Protein AF-A0A196SBS2-F1 (afdb_monomer_lite)

Organism: Blastocystis sp. subtype 1 (strain ATCC 50177 / NandII) (NCBI:txid478820)

Structure (mmCIF, N/CA/C/O backbone):
data_AF-A0A196SBS2-F1
#
_entry.id   AF-A0A196SBS2-F1
#
loop_
_atom_site.group_PDB
_atom_site.id
_atom_site.type_symbol
_atom_site.label_atom_id
_atom_site.label_alt_id
_atom_site.label_comp_id
_atom_site.label_asym_id
_atom_site.label_entity_id
_atom_site.label_seq_id
_atom_site.pdbx_PDB_ins_code
_atom_site.Cartn_x
_atom_site.Cartn_y
_atom_site.Cartn_z
_atom_site.occupancy
_atom_site.B_iso_or_equiv
_atom_site.auth_seq_id
_atom_site.auth_comp_id
_atom_site.auth_asym_id
_atom_site.auth_atom_id
_atom_site.pdbx_PDB_model_num
ATOM 1 N N . MET A 1 1 ? -55.447 52.098 91.461 1.00 55.94 1 MET A N 1
ATOM 2 C CA . MET A 1 1 ? -54.527 50.986 91.788 1.00 55.94 1 MET A CA 1
ATOM 3 C C . MET A 1 1 ? -54.895 49.661 91.102 1.00 55.94 1 MET A C 1
ATOM 5 O O . MET A 1 1 ? -53.971 48.941 90.779 1.00 55.94 1 MET A O 1
ATOM 9 N N . SER A 1 2 ? -56.168 49.361 90.779 1.00 59.00 2 SER A N 1
ATOM 10 C CA . SER A 1 2 ? -56.553 48.095 90.096 1.00 59.00 2 SER A CA 1
ATOM 11 C C . SER A 1 2 ? -56.086 47.968 88.631 1.00 59.00 2 SER A C 1
ATOM 13 O O . SER A 1 2 ? -55.587 46.928 88.237 1.00 59.00 2 SER A O 1
ATOM 15 N N . SER A 1 3 ? -56.181 49.041 87.834 1.00 66.88 3 SER A N 1
ATOM 16 C CA . SER A 1 3 ? -55.903 49.013 86.380 1.00 66.88 3 SER A CA 1
ATOM 17 C C . SER A 1 3 ? -54.426 48.772 86.010 1.00 66.88 3 SER A C 1
ATOM 19 O O . SER A 1 3 ? -54.135 48.184 84.974 1.00 66.88 3 SER A O 1
ATOM 21 N N . VAL A 1 4 ? -53.487 49.185 86.870 1.00 72.19 4 VAL A N 1
ATOM 22 C CA . VAL A 1 4 ? -52.042 48.996 86.631 1.00 72.19 4 VAL A CA 1
ATOM 23 C C . VAL A 1 4 ? -51.638 47.539 86.864 1.00 72.19 4 VAL A C 1
ATOM 25 O O . VAL A 1 4 ? -50.984 46.961 86.007 1.00 72.19 4 VAL A O 1
ATOM 28 N N . ALA A 1 5 ? -52.128 46.915 87.939 1.00 75.44 5 ALA A N 1
ATOM 29 C CA . ALA A 1 5 ? -51.881 45.500 88.222 1.00 75.44 5 ALA A CA 1
ATOM 30 C C . ALA A 1 5 ? -52.487 44.568 87.151 1.00 75.44 5 ALA A C 1
ATOM 32 O O . ALA A 1 5 ? -51.888 43.559 86.783 1.00 75.44 5 ALA A O 1
ATOM 33 N N . ASP A 1 6 ? -53.655 44.923 86.601 1.00 78.06 6 ASP A N 1
ATOM 34 C CA . ASP A 1 6 ? -54.271 44.179 85.495 1.00 78.06 6 ASP A CA 1
ATOM 35 C C . ASP A 1 6 ? -53.478 44.316 84.179 1.00 78.06 6 ASP A C 1
ATOM 37 O O . ASP A 1 6 ? -53.444 43.380 83.377 1.00 78.06 6 ASP A O 1
ATOM 41 N N . MET A 1 7 ? -52.827 45.463 83.945 1.00 77.62 7 MET A N 1
ATOM 42 C CA . MET A 1 7 ? -51.921 45.658 82.805 1.00 77.62 7 MET A CA 1
ATOM 43 C C . MET A 1 7 ? -50.600 44.909 82.982 1.00 77.62 7 MET A C 1
ATOM 45 O O . MET A 1 7 ? -50.162 44.268 82.034 1.00 77.62 7 MET A O 1
ATOM 49 N N . GLU A 1 8 ? -50.005 44.933 84.176 1.00 80.00 8 GLU A N 1
ATOM 50 C CA . GLU A 1 8 ? -48.787 44.175 84.498 1.00 80.00 8 GLU A CA 1
ATOM 51 C C . GLU A 1 8 ? -49.008 42.674 84.295 1.00 80.00 8 GLU A C 1
ATOM 53 O O . GLU A 1 8 ? -48.223 42.014 83.620 1.00 80.00 8 GLU A O 1
ATOM 58 N N . LYS A 1 9 ? -50.147 42.148 84.762 1.00 83.25 9 LYS A N 1
ATOM 59 C CA . LYS A 1 9 ? -50.511 40.742 84.561 1.00 83.25 9 LYS A CA 1
ATOM 60 C C . LYS A 1 9 ? -50.703 40.385 83.082 1.00 83.25 9 LYS A C 1
ATOM 62 O O . LYS A 1 9 ? -50.334 39.292 82.665 1.00 83.25 9 LYS A O 1
ATOM 67 N N . LYS A 1 10 ? -51.266 41.297 82.279 1.00 84.94 10 LYS A N 1
ATOM 68 C CA . LYS A 1 10 ? -51.394 41.118 80.822 1.00 84.94 10 LYS A CA 1
ATOM 69 C C . LYS A 1 10 ? -50.055 41.210 80.096 1.00 84.94 10 LYS A C 1
ATOM 71 O O . LYS A 1 10 ? -49.877 40.493 79.120 1.00 84.94 10 LYS A O 1
ATOM 76 N N . MET A 1 11 ? -49.141 42.073 80.542 1.00 81.75 11 MET A N 1
ATOM 77 C CA . MET A 1 11 ? -47.774 42.138 80.016 1.00 81.75 11 MET A CA 1
ATOM 78 C C . MET A 1 11 ? -47.027 40.839 80.302 1.00 81.75 11 MET A C 1
ATOM 80 O O . MET A 1 11 ? -46.484 40.258 79.375 1.00 81.75 11 MET A O 1
ATOM 84 N N . GLU A 1 12 ? -47.104 40.324 81.529 1.00 87.25 12 GLU A N 1
ATOM 85 C CA . GLU A 1 12 ? -46.481 39.047 81.889 1.00 87.25 12 GLU A CA 1
ATOM 86 C C . GLU A 1 12 ? -47.095 37.866 81.108 1.00 87.25 12 GLU A C 1
ATOM 88 O O . GLU A 1 12 ? -46.405 36.920 80.729 1.00 87.25 12 GLU A O 1
ATOM 93 N N . GLU A 1 13 ? -48.402 37.907 80.826 1.00 86.50 13 GLU A N 1
ATOM 94 C CA . GLU A 1 13 ? -49.062 36.908 79.977 1.00 86.50 13 GLU A CA 1
ATOM 95 C C . GLU A 1 13 ? -48.656 37.034 78.497 1.00 86.50 13 GLU A C 1
ATOM 97 O O . GLU A 1 13 ? -48.504 36.020 77.816 1.00 86.50 13 GLU A O 1
ATOM 102 N N . LEU A 1 14 ? -48.462 38.256 77.992 1.00 85.00 14 LEU A N 1
ATOM 103 C CA . LEU A 1 14 ? -47.982 38.509 76.631 1.00 85.00 14 LEU A CA 1
ATOM 104 C C . LEU A 1 14 ? -46.518 38.101 76.451 1.00 85.00 14 LEU A C 1
ATOM 106 O O . LEU A 1 14 ? -46.210 37.485 75.436 1.00 85.00 14 LEU A O 1
ATOM 110 N N . GLU A 1 15 ? -45.654 38.372 77.430 1.00 86.94 15 GLU A N 1
ATOM 111 C CA . GLU A 1 15 ? -44.257 37.917 77.439 1.00 86.94 15 GLU A CA 1
ATOM 112 C C . GLU A 1 15 ? -44.189 36.388 77.391 1.00 86.94 15 GLU A C 1
ATOM 114 O O . GLU A 1 15 ? -43.569 35.833 76.489 1.00 86.94 15 GLU A O 1
ATOM 119 N N . LYS A 1 16 ? -44.958 35.689 78.239 1.00 88.31 16 LYS A N 1
ATOM 120 C CA . LYS A 1 16 ? -45.038 34.216 78.195 1.00 88.31 16 LYS A CA 1
ATOM 121 C C . LYS A 1 16 ? -45.521 33.688 76.843 1.00 88.31 16 LYS A C 1
ATOM 123 O O . LYS A 1 16 ? -45.048 32.651 76.381 1.00 88.31 16 LYS A O 1
ATOM 128 N N . ARG A 1 17 ? -46.474 34.369 76.196 1.00 86.62 17 ARG A N 1
ATOM 129 C CA . ARG A 1 17 ? -46.943 33.990 74.851 1.00 86.62 17 ARG A CA 1
ATOM 130 C C . ARG A 1 17 ? -45.882 34.236 73.781 1.00 86.62 17 ARG A C 1
ATOM 132 O O . ARG A 1 17 ? -45.774 33.411 72.883 1.00 86.62 17 ARG A O 1
ATOM 139 N N . MET A 1 18 ? -45.122 35.325 73.875 1.00 81.50 18 MET A N 1
ATOM 140 C CA . MET A 1 18 ? -43.989 35.598 72.986 1.00 81.50 18 MET A CA 1
ATOM 141 C C . MET A 1 18 ? -42.915 34.519 73.110 1.00 81.50 18 MET A C 1
ATOM 143 O O . MET A 1 18 ? -42.542 33.946 72.092 1.00 81.50 18 MET A O 1
ATOM 147 N N . ASP A 1 19 ? -42.518 34.163 74.333 1.00 85.81 19 ASP A N 1
ATOM 148 C CA . ASP A 1 19 ? -41.535 33.098 74.577 1.00 85.81 19 ASP A CA 1
ATOM 149 C C . ASP A 1 19 ? -42.003 31.758 73.986 1.00 85.81 19 ASP A C 1
ATOM 151 O O . ASP A 1 19 ? -41.236 31.031 73.357 1.00 85.81 19 ASP A O 1
ATOM 155 N N . THR A 1 20 ? -43.300 31.454 74.124 1.00 80.38 20 THR A N 1
ATOM 156 C CA . THR A 1 20 ? -43.895 30.235 73.553 1.00 80.38 20 THR A CA 1
ATOM 157 C C . THR A 1 20 ? -43.860 30.254 72.020 1.00 80.38 20 THR A C 1
ATOM 159 O O . THR A 1 20 ? -43.592 29.228 71.399 1.00 80.38 20 THR A O 1
ATOM 162 N N . ILE A 1 21 ? -44.131 31.404 71.392 1.00 79.00 21 ILE A N 1
ATOM 163 C CA . ILE A 1 21 ? -44.083 31.557 69.929 1.00 79.00 21 ILE A CA 1
ATOM 164 C C . ILE A 1 21 ? -42.645 31.400 69.424 1.00 79.00 21 ILE A C 1
ATOM 166 O O . ILE A 1 21 ? -42.432 30.657 68.469 1.00 79.00 21 ILE A O 1
ATOM 170 N N . GLU A 1 22 ? -41.662 32.017 70.083 1.00 85.00 22 GLU A N 1
ATOM 171 C CA . GLU A 1 22 ? -40.248 31.867 69.718 1.00 85.00 22 GLU A CA 1
ATOM 172 C C . GLU A 1 22 ? -39.768 30.412 69.852 1.00 85.00 22 GLU A C 1
ATOM 174 O O . GLU A 1 22 ? -39.058 29.908 68.977 1.00 85.00 22 GLU A O 1
ATOM 179 N N . GLU A 1 23 ? -40.179 29.693 70.904 1.00 82.62 23 GLU A N 1
ATOM 180 C CA . GLU A 1 23 ? -39.882 28.261 71.044 1.00 82.62 23 GLU A CA 1
ATOM 181 C C . GLU A 1 23 ? -40.541 27.419 69.944 1.00 82.62 23 GLU A C 1
ATOM 183 O O . GLU A 1 23 ? -39.895 26.527 69.382 1.00 82.62 23 GLU A O 1
ATOM 188 N N . MET A 1 24 ? -41.801 27.710 69.603 1.00 80.31 24 MET A N 1
ATOM 189 C CA . MET A 1 24 ? -42.515 27.028 68.522 1.00 80.31 24 MET A CA 1
ATOM 190 C C . MET A 1 24 ? -41.849 27.267 67.158 1.00 80.31 24 MET A C 1
ATOM 192 O O . MET A 1 24 ? -41.611 26.302 66.432 1.00 80.31 24 MET A O 1
ATOM 196 N N . GLU A 1 25 ? -41.481 28.510 66.827 1.00 81.44 25 GLU A N 1
ATOM 197 C CA . GLU A 1 25 ? -40.778 28.858 65.581 1.00 81.44 25 GLU A CA 1
ATOM 198 C C . GLU A 1 25 ? -39.404 28.183 65.497 1.00 81.44 25 GLU A C 1
ATOM 200 O O . GLU A 1 25 ? -39.034 27.622 64.462 1.00 81.44 25 GLU A O 1
ATOM 205 N N . LYS A 1 26 ? -38.656 28.162 66.605 1.00 82.00 26 LYS A N 1
ATOM 206 C CA . LYS A 1 26 ? -37.345 27.509 66.679 1.00 82.00 26 LYS A CA 1
ATOM 207 C C . LYS A 1 26 ? -37.447 25.990 66.529 1.00 82.00 26 LYS A C 1
ATOM 209 O O . LYS A 1 26 ? -36.604 25.386 65.863 1.00 82.00 26 LYS A O 1
ATOM 214 N N . SER A 1 27 ? -38.473 25.371 67.113 1.00 79.44 27 SER A N 1
ATOM 215 C CA . SER A 1 27 ? -38.751 23.941 66.946 1.00 79.44 27 SER A CA 1
ATOM 216 C C . SER A 1 27 ? -39.152 23.604 65.509 1.00 79.44 27 SER A C 1
ATOM 218 O O . SER A 1 27 ? -38.702 22.588 64.981 1.00 79.44 27 SER A O 1
ATOM 220 N N . GLN A 1 28 ? -39.972 24.443 64.872 1.00 83.62 28 GLN A N 1
ATOM 221 C CA . GLN A 1 28 ? -40.418 24.240 63.494 1.00 83.62 28 GLN A CA 1
ATOM 222 C C . GLN A 1 28 ? -39.251 24.368 62.505 1.00 83.62 28 GLN A C 1
ATOM 224 O O . GLN A 1 28 ? -39.024 23.463 61.708 1.00 83.62 28 GLN A O 1
ATOM 229 N N . ALA A 1 29 ? -38.422 25.409 62.641 1.00 77.00 29 ALA A N 1
ATOM 230 C CA . ALA A 1 29 ? -37.222 25.587 61.822 1.00 77.00 29 ALA A CA 1
ATOM 231 C C . ALA A 1 29 ? -36.198 24.445 61.993 1.00 77.00 29 ALA A C 1
ATOM 233 O O . ALA A 1 29 ? -35.503 24.084 61.043 1.00 77.00 29 ALA A O 1
ATOM 234 N N . CYS A 1 30 ? -36.098 23.863 63.196 1.00 72.12 30 CYS A N 1
ATOM 235 C CA . CYS A 1 30 ? -35.257 22.690 63.445 1.00 72.12 30 CYS A CA 1
ATOM 236 C C . CYS A 1 30 ? -35.798 21.441 62.724 1.00 72.12 30 CYS A C 1
ATOM 238 O O . CYS A 1 30 ? -35.025 20.721 62.093 1.00 72.12 30 CYS A O 1
ATOM 240 N N . GLY A 1 31 ? -37.119 21.227 62.765 1.00 81.50 31 GLY A N 1
ATOM 241 C CA . GLY A 1 31 ? -37.792 20.133 62.059 1.00 81.50 31 GLY A CA 1
ATOM 242 C C . GLY A 1 31 ? -37.620 20.210 60.540 1.00 81.50 31 GLY A C 1
ATOM 243 O O . GLY A 1 31 ? -37.154 19.246 59.931 1.00 81.50 31 GLY A O 1
ATOM 244 N N . ASP A 1 32 ? -37.888 21.375 59.943 1.00 85.81 32 ASP A N 1
ATOM 245 C CA . ASP A 1 32 ? -37.759 21.598 58.495 1.00 85.81 32 ASP A CA 1
ATOM 246 C C . ASP A 1 32 ? -36.305 21.394 58.014 1.00 85.81 32 ASP A C 1
ATOM 248 O O . ASP A 1 32 ? -36.047 20.814 56.955 1.00 85.81 32 ASP A O 1
ATOM 252 N N . ALA A 1 33 ? -35.319 21.824 58.812 1.00 79.50 33 ALA A N 1
ATOM 253 C CA . ALA A 1 33 ? -33.902 21.636 58.504 1.00 79.50 33 ALA A CA 1
ATOM 254 C C . ALA A 1 33 ? -33.455 20.163 58.580 1.00 79.50 33 ALA A C 1
ATOM 256 O O . ALA A 1 33 ? -32.553 19.757 57.840 1.00 79.50 33 ALA A O 1
ATOM 257 N N . GLU A 1 34 ? -34.043 19.358 59.469 1.00 83.88 34 GLU A N 1
ATOM 258 C CA . GLU A 1 34 ? -33.788 17.915 59.532 1.00 83.88 34 GLU A CA 1
ATOM 259 C C . GLU A 1 34 ? -34.418 17.163 58.355 1.00 83.88 34 GLU A C 1
ATOM 261 O O . GLU A 1 34 ? -33.784 16.257 57.806 1.00 83.88 34 GLU A O 1
ATOM 266 N N . GLU A 1 35 ? -35.625 17.543 57.935 1.00 87.75 35 GLU A N 1
ATOM 267 C CA . GLU A 1 35 ? -36.308 16.937 56.788 1.00 87.75 35 GLU A CA 1
ATOM 268 C C . GLU A 1 35 ? -35.554 17.214 55.479 1.00 87.75 35 GLU A C 1
ATOM 270 O O . GLU A 1 35 ? -35.206 16.277 54.756 1.00 87.75 35 GLU A O 1
ATOM 275 N N . LEU A 1 36 ? -35.145 18.468 55.251 1.00 84.12 36 LEU A N 1
ATOM 276 C CA . LEU A 1 36 ? -34.312 18.854 54.106 1.00 84.12 36 LEU A CA 1
ATOM 277 C C . LEU A 1 36 ? -32.958 18.131 54.079 1.00 84.12 36 LEU A C 1
ATOM 279 O O . LEU A 1 36 ? -32.430 17.837 53.003 1.00 84.12 36 LEU A O 1
ATOM 283 N N . LYS A 1 37 ? -32.356 17.839 55.240 1.00 85.00 37 LYS A N 1
ATOM 284 C CA . LYS A 1 37 ? -31.112 17.052 55.305 1.00 85.00 37 LYS A CA 1
ATOM 285 C C . LYS A 1 37 ? -31.338 15.612 54.862 1.00 85.00 37 LYS A C 1
ATOM 287 O O . LYS A 1 37 ? -30.561 15.120 54.047 1.00 85.00 37 LYS A O 1
ATOM 292 N N . LYS A 1 38 ? -32.404 14.965 55.346 1.00 89.69 38 LYS A N 1
ATOM 293 C CA . LYS A 1 38 ? -32.761 13.594 54.945 1.00 89.69 38 LYS A CA 1
ATOM 294 C C . LYS A 1 38 ? -33.063 13.504 53.451 1.00 89.69 38 LYS A C 1
ATOM 296 O O . LYS A 1 38 ? -32.581 12.586 52.794 1.00 89.69 38 LYS A O 1
ATOM 301 N N . GLU A 1 39 ? -33.799 14.469 52.902 1.00 91.75 39 GLU A N 1
ATOM 302 C CA . GLU A 1 39 ? -34.097 14.524 51.467 1.00 91.75 39 GLU A CA 1
ATOM 303 C C . GLU A 1 39 ? -32.823 14.717 50.627 1.00 91.75 39 GLU A C 1
ATOM 305 O O . GLU A 1 39 ? -32.611 14.005 49.648 1.00 91.75 39 GLU A O 1
ATOM 310 N N . ASN A 1 40 ? -31.908 15.600 51.043 1.00 80.62 40 ASN A N 1
ATOM 311 C CA . ASN A 1 40 ? -30.620 15.776 50.361 1.00 80.62 40 ASN A CA 1
ATOM 312 C C . ASN A 1 40 ? -29.724 14.533 50.431 1.00 80.62 40 ASN A C 1
ATOM 314 O O . ASN A 1 40 ? -29.007 14.237 49.475 1.00 80.62 40 ASN A O 1
ATOM 318 N N . GLU A 1 41 ? -29.730 13.810 51.550 1.00 90.75 41 GLU A N 1
ATOM 319 C CA . GLU A 1 41 ? -29.017 12.536 51.672 1.00 90.75 41 GLU A CA 1
ATOM 320 C C . GLU A 1 41 ? -29.614 11.471 50.741 1.00 90.75 41 GLU A C 1
ATOM 322 O O . GLU A 1 41 ? -28.860 10.794 50.038 1.00 90.75 41 GLU A O 1
ATOM 327 N N . ALA A 1 42 ? -30.945 11.383 50.657 1.00 89.75 42 ALA A N 1
ATOM 328 C CA . ALA A 1 42 ? -31.638 10.485 49.735 1.00 89.75 42 ALA A CA 1
ATOM 329 C C . ALA A 1 42 ? -31.336 10.823 48.264 1.00 89.75 42 ALA A C 1
ATOM 331 O O . ALA A 1 42 ? -30.936 9.944 47.501 1.00 89.75 42 ALA A O 1
ATOM 332 N N . LEU A 1 43 ? -31.417 12.102 47.885 1.00 89.88 43 LEU A N 1
ATOM 333 C CA . LEU A 1 43 ? -31.077 12.575 46.540 1.00 89.88 43 LEU A CA 1
ATOM 334 C C . LEU A 1 43 ? -29.610 12.308 46.188 1.00 89.88 43 LEU A C 1
ATOM 336 O O . LEU A 1 43 ? -29.292 11.988 45.044 1.00 89.88 43 LEU A O 1
ATOM 340 N N . ARG A 1 44 ? -28.684 12.433 47.146 1.00 88.62 44 ARG A N 1
ATOM 341 C CA . ARG A 1 44 ? -27.271 12.087 46.921 1.00 88.62 44 ARG A CA 1
ATOM 342 C C . ARG A 1 44 ? -27.089 10.596 46.658 1.00 88.62 44 ARG A C 1
ATOM 344 O O . ARG A 1 44 ? -26.315 10.250 45.770 1.00 88.62 44 ARG A O 1
ATOM 351 N N . ALA A 1 45 ? -27.798 9.737 47.388 1.00 88.19 45 ALA A N 1
ATOM 352 C CA . ALA A 1 45 ? -27.752 8.294 47.174 1.00 88.19 45 ALA A CA 1
ATOM 353 C C . ALA A 1 45 ? -28.319 7.901 45.797 1.00 88.19 45 ALA A C 1
ATOM 355 O O . ALA A 1 45 ? -27.676 7.146 45.070 1.00 88.19 45 ALA A O 1
ATOM 356 N N . GLU A 1 46 ? -29.463 8.470 45.402 1.00 93.75 46 GLU A N 1
ATOM 357 C CA . GLU A 1 46 ? -30.065 8.237 44.081 1.00 93.75 46 GLU A CA 1
ATOM 358 C C . GLU A 1 46 ? -29.147 8.716 42.944 1.00 93.75 46 GLU A C 1
ATOM 360 O O . GLU A 1 46 ? -28.938 8.003 41.962 1.00 93.75 46 GLU A O 1
ATOM 365 N N . ASN A 1 47 ? -28.526 9.891 43.091 1.00 85.44 47 ASN A N 1
ATOM 366 C CA . ASN A 1 47 ? -27.566 10.403 42.109 1.00 85.44 47 ASN A CA 1
ATOM 367 C C . ASN A 1 47 ? -26.335 9.500 41.955 1.00 85.44 47 ASN A C 1
ATOM 369 O O . ASN A 1 47 ? -25.823 9.347 40.843 1.00 85.44 47 ASN A O 1
ATOM 373 N N . GLU A 1 48 ? -25.853 8.907 43.046 1.00 91.25 48 GLU A N 1
ATOM 374 C CA . GLU A 1 48 ? -24.729 7.971 42.999 1.00 91.25 48 GLU A CA 1
ATOM 375 C C . GLU A 1 48 ? -25.116 6.671 42.276 1.00 91.25 48 GLU A C 1
ATOM 377 O O . GLU A 1 48 ? -24.372 6.183 41.424 1.00 91.25 48 GLU A O 1
ATOM 382 N N . GLU A 1 49 ? -26.318 6.147 42.529 1.00 92.12 49 GLU A N 1
ATOM 383 C CA . GLU A 1 49 ? -26.834 4.969 41.826 1.00 92.12 49 GLU A CA 1
ATOM 384 C C . GLU A 1 49 ? -27.019 5.231 40.322 1.00 92.12 49 GLU A C 1
ATOM 386 O O . GLU A 1 49 ? -26.608 4.419 39.484 1.00 92.12 49 GLU A O 1
ATOM 391 N N . LEU A 1 50 ? -27.574 6.394 39.965 1.00 90.88 50 LEU A N 1
ATOM 392 C CA . LEU A 1 50 ? -27.726 6.821 38.574 1.00 90.88 50 LEU A CA 1
ATOM 393 C C . LEU A 1 50 ? -26.375 6.981 37.872 1.00 90.88 50 LEU A C 1
ATOM 395 O O . LEU A 1 50 ? -26.245 6.561 36.722 1.00 90.88 50 LEU A O 1
ATOM 399 N N . LYS A 1 51 ? -25.357 7.517 38.555 1.00 87.25 51 LYS A N 1
ATOM 400 C CA . LYS A 1 51 ? -23.985 7.590 38.029 1.00 87.25 51 LYS A CA 1
ATOM 401 C C . LYS A 1 51 ? -23.425 6.213 37.699 1.00 87.25 51 LYS A C 1
ATOM 403 O O . LYS A 1 51 ? -22.951 6.000 36.587 1.00 87.25 51 LYS A O 1
ATOM 408 N N . ILE A 1 52 ? -23.534 5.264 38.627 1.00 89.81 52 ILE A N 1
ATOM 409 C CA . ILE A 1 52 ? -23.058 3.890 38.418 1.00 89.81 52 ILE A CA 1
ATOM 410 C C . ILE A 1 52 ? -23.789 3.239 37.238 1.00 89.81 52 ILE A C 1
ATOM 412 O O . ILE A 1 52 ? -23.191 2.500 36.450 1.00 89.81 52 ILE A O 1
ATOM 416 N N . LYS A 1 53 ? -25.096 3.487 37.106 1.00 91.19 53 LYS A N 1
ATOM 417 C CA . LYS A 1 53 ? -25.889 2.982 35.982 1.00 91.19 53 LYS A CA 1
ATOM 418 C C . LYS A 1 53 ? -25.428 3.586 34.654 1.00 91.19 53 LYS A C 1
ATOM 420 O O . LYS A 1 53 ? -25.216 2.835 33.706 1.00 91.19 53 LYS A O 1
ATOM 425 N N . LEU A 1 54 ? -25.201 4.899 34.618 1.00 90.50 54 LEU A N 1
ATOM 426 C CA . LEU A 1 54 ? -24.694 5.606 33.445 1.00 90.50 54 LEU A CA 1
ATOM 427 C C . LEU A 1 54 ? -23.330 5.058 33.004 1.00 90.50 54 LEU A C 1
ATOM 429 O O . LEU A 1 54 ? -23.163 4.721 31.838 1.00 90.50 54 LEU A O 1
ATOM 433 N N . GLU A 1 55 ? -22.387 4.876 33.930 1.00 90.19 55 GLU A N 1
ATOM 434 C CA . GLU A 1 55 ? -21.065 4.309 33.623 1.00 90.19 55 GLU A CA 1
ATOM 435 C C . GLU A 1 55 ? -21.155 2.887 33.045 1.00 90.19 55 GLU A C 1
ATOM 437 O O . GLU A 1 55 ? -20.446 2.535 32.095 1.00 90.19 55 GLU A O 1
ATOM 442 N N . LYS A 1 56 ? -22.053 2.052 33.587 1.00 89.88 56 LYS A N 1
ATOM 443 C CA . LYS A 1 56 ? -22.304 0.704 33.057 1.00 89.88 56 LYS A CA 1
ATOM 444 C C . LYS A 1 56 ? -22.884 0.753 31.647 1.00 89.88 56 LYS A C 1
ATOM 446 O O . LYS A 1 56 ? -22.459 -0.032 30.797 1.00 89.88 56 LYS A O 1
ATOM 451 N N . ASP A 1 57 ? -23.832 1.646 31.391 1.00 91.06 57 ASP A N 1
ATOM 452 C CA . ASP A 1 57 ? -24.450 1.793 30.075 1.00 91.06 57 ASP A CA 1
ATOM 453 C C . ASP A 1 57 ? -23.448 2.342 29.048 1.00 91.06 57 ASP A C 1
ATOM 455 O O . ASP A 1 57 ? -23.347 1.797 27.948 1.00 91.06 57 ASP A O 1
ATOM 459 N N . GLU A 1 58 ? -22.609 3.313 29.419 1.00 91.81 58 GLU A N 1
ATOM 460 C CA . GLU A 1 58 ? -21.508 3.796 28.577 1.00 91.81 58 GLU A CA 1
ATOM 461 C C . GLU A 1 58 ? -20.535 2.675 28.194 1.00 91.81 58 GLU A C 1
ATOM 463 O O . GLU A 1 58 ? -20.119 2.569 27.036 1.00 91.81 58 GLU A O 1
ATOM 468 N N . TYR A 1 59 ? -20.178 1.807 29.146 1.00 92.12 59 TYR A N 1
ATOM 469 C CA . TYR A 1 59 ? -19.331 0.649 28.869 1.00 92.12 59 TYR A CA 1
ATOM 470 C C . TYR A 1 59 ? -19.997 -0.324 27.884 1.00 92.12 59 TYR A C 1
ATOM 472 O O . TYR A 1 59 ? -19.354 -0.790 26.939 1.00 92.12 59 TYR A O 1
ATOM 480 N N . ARG A 1 60 ? -21.294 -0.610 28.064 1.00 91.94 60 ARG A N 1
ATOM 481 C CA . ARG A 1 60 ? -22.061 -1.489 27.163 1.00 91.94 60 ARG A CA 1
ATOM 482 C C . ARG A 1 60 ? -22.147 -0.913 25.755 1.00 91.94 60 ARG A C 1
ATOM 484 O O . ARG A 1 60 ? -21.932 -1.654 24.800 1.00 91.94 60 ARG A O 1
ATOM 491 N N . ILE A 1 61 ? -22.399 0.389 25.630 1.00 93.25 61 ILE A N 1
ATOM 492 C CA . ILE A 1 61 ? -22.433 1.091 24.342 1.00 93.25 61 ILE A CA 1
ATOM 493 C C . ILE A 1 61 ? -21.072 0.991 23.651 1.00 93.25 61 ILE A C 1
ATOM 495 O O . ILE A 1 61 ? -21.014 0.566 22.501 1.00 93.25 61 ILE A O 1
ATOM 499 N N . LYS A 1 62 ? -19.966 1.282 24.352 1.00 91.88 62 LYS A N 1
ATOM 500 C CA . LYS A 1 62 ? -18.606 1.141 23.795 1.00 91.88 62 LYS A CA 1
ATOM 501 C C . LYS A 1 62 ? -18.324 -0.282 23.309 1.00 91.88 62 LYS A C 1
ATOM 503 O O . LYS A 1 62 ? -17.735 -0.466 22.247 1.00 91.88 62 LYS A O 1
ATOM 508 N N . HIS A 1 63 ? -18.747 -1.292 24.068 1.00 93.25 63 HIS A N 1
ATOM 509 C CA . HIS A 1 63 ? -18.566 -2.687 23.675 1.00 93.25 63 HIS A CA 1
ATOM 510 C C . HIS A 1 63 ? -19.393 -3.059 22.438 1.00 93.25 63 HIS A C 1
ATOM 512 O O . HIS A 1 63 ? -18.887 -3.753 21.558 1.00 93.25 63 HIS A O 1
ATOM 518 N N . LEU A 1 64 ? -20.639 -2.583 22.358 1.00 93.31 64 LEU A N 1
ATOM 519 C CA . LEU A 1 64 ? -21.517 -2.830 21.218 1.00 93.31 64 LEU A CA 1
ATOM 520 C C . LEU A 1 64 ? -21.000 -2.139 19.951 1.00 93.31 64 LEU A C 1
ATOM 522 O O . LEU A 1 64 ? -20.950 -2.780 18.909 1.00 93.31 64 LEU A O 1
ATOM 526 N N . ILE A 1 65 ? -20.542 -0.886 20.058 1.00 91.81 65 ILE A N 1
ATOM 527 C CA . ILE A 1 65 ? -19.895 -0.159 18.954 1.00 91.81 65 ILE A CA 1
ATOM 528 C C . ILE A 1 65 ? -18.719 -0.971 18.409 1.00 91.81 65 ILE A C 1
ATOM 530 O O . ILE A 1 65 ? -18.674 -1.245 17.217 1.00 91.81 65 ILE A O 1
ATOM 534 N N . ARG A 1 66 ? -17.820 -1.449 19.280 1.00 92.50 66 ARG A N 1
ATOM 535 C CA . ARG A 1 66 ? -16.686 -2.286 18.860 1.00 92.50 66 ARG A CA 1
ATOM 536 C C . ARG A 1 66 ? -17.135 -3.561 18.135 1.00 92.50 66 ARG A C 1
ATOM 538 O O . ARG A 1 66 ? -16.511 -3.953 17.157 1.00 92.50 66 ARG A O 1
ATOM 545 N N . SER A 1 67 ? -18.196 -4.214 18.613 1.00 89.62 67 SER A N 1
ATOM 546 C CA . SER A 1 67 ? -18.746 -5.412 17.963 1.00 89.62 67 SER A CA 1
ATOM 547 C C . SER A 1 67 ? -19.300 -5.101 16.571 1.00 89.62 67 SER A C 1
ATOM 549 O O . SER A 1 67 ? -19.069 -5.871 15.646 1.00 89.62 67 SER A O 1
ATOM 551 N N . LEU A 1 68 ? -19.998 -3.973 16.416 1.00 90.69 68 LEU A N 1
ATOM 552 C CA . LEU A 1 68 ? -20.531 -3.527 15.128 1.00 90.69 68 LEU A CA 1
ATOM 553 C C . LEU A 1 68 ? -19.407 -3.149 14.153 1.00 90.69 68 LEU A C 1
ATOM 555 O O . LEU A 1 68 ? -19.434 -3.582 13.009 1.00 90.69 68 LEU A O 1
ATOM 559 N N . GLU A 1 69 ? -18.373 -2.438 14.612 1.00 86.31 69 GLU A N 1
ATOM 560 C CA . GLU A 1 69 ? -17.177 -2.138 13.808 1.00 86.31 69 GLU A CA 1
ATOM 561 C C . GLU A 1 69 ? -16.445 -3.418 13.356 1.00 86.31 69 GLU A C 1
ATOM 563 O O . GLU A 1 69 ? -15.863 -3.472 12.272 1.00 86.31 69 GLU A O 1
ATOM 568 N N . GLU A 1 70 ? -16.426 -4.463 14.190 1.00 86.81 70 GLU A N 1
ATOM 569 C CA . GLU A 1 70 ? -15.863 -5.772 13.835 1.00 86.81 70 GLU A CA 1
ATOM 570 C C . GLU A 1 70 ? -16.716 -6.511 12.788 1.00 86.81 70 GLU A C 1
ATOM 572 O O . GLU A 1 70 ? -16.160 -7.244 11.968 1.00 86.81 70 GLU A O 1
ATOM 577 N N . GLU A 1 71 ? -18.039 -6.338 12.799 1.00 85.38 71 GLU A N 1
ATOM 578 C CA . GLU A 1 71 ? -18.947 -6.881 11.779 1.00 85.38 71 GLU A CA 1
ATOM 579 C C . GLU A 1 71 ? -18.842 -6.123 10.453 1.00 85.38 71 GLU A C 1
ATOM 581 O O . GLU A 1 71 ? -18.684 -6.758 9.412 1.00 85.38 71 GLU A O 1
ATOM 586 N N . GLU A 1 72 ? -18.821 -4.790 10.486 1.00 82.88 72 GLU A N 1
ATOM 587 C CA . GLU A 1 72 ? -18.641 -3.941 9.302 1.00 82.88 72 GLU A CA 1
ATOM 588 C C . GLU A 1 72 ? -17.338 -4.283 8.565 1.00 82.88 72 GLU A C 1
ATOM 590 O O . GLU A 1 72 ? -17.348 -4.542 7.362 1.00 82.88 72 GLU A O 1
ATOM 595 N N . LYS A 1 73 ? -16.226 -4.446 9.296 1.00 83.38 73 LYS A N 1
ATOM 596 C CA . LYS A 1 73 ? -14.946 -4.897 8.718 1.00 83.38 73 LYS A CA 1
ATOM 597 C C . LYS A 1 73 ? -15.037 -6.265 8.044 1.00 83.38 73 LYS A C 1
ATOM 599 O O . LYS A 1 73 ? -14.341 -6.504 7.059 1.00 83.38 73 LYS A O 1
ATOM 604 N N . LYS A 1 74 ? -15.835 -7.200 8.575 1.00 86.00 74 LYS A N 1
ATOM 605 C CA . LYS A 1 74 ? -16.024 -8.513 7.932 1.00 86.00 74 LYS A CA 1
ATOM 606 C C . LYS A 1 74 ? -16.783 -8.359 6.623 1.00 86.00 74 LYS A C 1
ATOM 608 O O . LYS A 1 74 ? -16.385 -8.982 5.642 1.00 86.00 74 LYS A O 1
ATOM 613 N N . GLU A 1 75 ? -17.818 -7.528 6.605 1.00 85.25 75 GLU A N 1
ATOM 614 C CA . GLU A 1 75 ? -18.614 -7.280 5.406 1.00 85.25 75 GLU A CA 1
ATOM 615 C C . GLU A 1 75 ? -17.777 -6.603 4.312 1.00 85.25 75 GLU A C 1
ATOM 617 O O . GLU A 1 75 ? -17.756 -7.080 3.180 1.00 85.25 75 GLU A O 1
ATOM 622 N N . GLU A 1 76 ? -16.970 -5.594 4.657 1.00 83.38 76 GLU A N 1
ATOM 623 C CA . GLU A 1 76 ? -16.019 -4.968 3.725 1.00 83.38 76 GLU A CA 1
ATOM 624 C C . GLU A 1 76 ? -15.025 -5.985 3.142 1.00 83.38 76 GLU A C 1
ATOM 626 O O . GLU A 1 76 ? -14.722 -5.986 1.943 1.00 83.38 76 GLU A O 1
ATOM 631 N N . VAL A 1 77 ? -14.508 -6.890 3.983 1.00 85.62 77 VAL A N 1
ATOM 632 C CA . VAL A 1 77 ? -13.605 -7.959 3.540 1.00 85.62 77 VAL A CA 1
ATOM 633 C C . VAL A 1 77 ? -14.319 -8.918 2.587 1.00 85.62 77 VAL A C 1
ATOM 635 O O . VAL A 1 77 ? -13.726 -9.295 1.573 1.00 85.62 77 VAL A O 1
ATOM 638 N N . ILE A 1 78 ? -15.566 -9.298 2.878 1.00 87.69 78 ILE A N 1
ATOM 639 C CA . ILE A 1 78 ? -16.390 -10.162 2.022 1.00 87.69 78 ILE A CA 1
ATOM 640 C C . ILE A 1 78 ? -16.664 -9.479 0.682 1.00 87.69 78 ILE A C 1
ATOM 642 O O . ILE A 1 78 ? -16.441 -10.091 -0.364 1.00 87.69 78 ILE A O 1
ATOM 646 N N . GLU A 1 79 ? -17.085 -8.214 0.685 1.00 87.75 79 GLU A N 1
ATOM 647 C CA . GLU A 1 79 ? -17.357 -7.455 -0.534 1.00 87.75 79 GLU A CA 1
ATOM 648 C C . GLU A 1 79 ? -16.104 -7.355 -1.409 1.00 87.75 79 GLU A C 1
ATOM 650 O O . GLU A 1 79 ? -16.151 -7.652 -2.608 1.00 87.75 79 GLU A O 1
ATOM 655 N N . ARG A 1 80 ? -14.958 -7.031 -0.804 1.00 86.50 80 ARG A N 1
ATOM 656 C CA . ARG A 1 80 ? -13.667 -6.988 -1.494 1.00 86.50 80 ARG A CA 1
ATOM 657 C C . ARG A 1 80 ? -13.285 -8.343 -2.090 1.00 86.50 80 ARG A C 1
ATOM 659 O O . ARG A 1 80 ? -12.824 -8.402 -3.234 1.00 86.50 80 ARG A O 1
ATOM 666 N N . LEU A 1 81 ? -13.429 -9.430 -1.331 1.00 88.12 81 LEU A N 1
ATOM 667 C CA . LEU A 1 81 ? -13.114 -10.775 -1.817 1.00 88.12 81 LEU A CA 1
ATOM 668 C C . LEU A 1 81 ? -14.042 -11.169 -2.967 1.00 88.12 81 LEU A C 1
ATOM 670 O O . LEU A 1 81 ? -13.560 -11.663 -3.983 1.00 88.12 81 LEU A O 1
ATOM 674 N N . ASN A 1 82 ? -15.337 -10.870 -2.864 1.00 90.81 82 ASN A N 1
ATOM 675 C CA . ASN A 1 82 ? -16.305 -11.098 -3.933 1.00 90.81 82 ASN A CA 1
ATOM 676 C C . ASN A 1 82 ? -15.940 -10.319 -5.205 1.00 90.81 82 ASN A C 1
ATOM 678 O O . ASN A 1 82 ? -15.954 -10.895 -6.297 1.00 90.81 82 ASN A O 1
ATOM 682 N N . TYR A 1 83 ? -15.536 -9.050 -5.084 1.00 90.00 83 TYR A N 1
ATOM 683 C CA . TYR A 1 83 ? -15.053 -8.256 -6.218 1.00 90.00 83 TYR A CA 1
ATOM 684 C C . TYR A 1 83 ? -13.822 -8.899 -6.873 1.00 90.00 83 TYR A C 1
ATOM 686 O O . TYR A 1 83 ? -13.731 -9.007 -8.103 1.00 90.00 83 TYR A O 1
ATOM 694 N N . ARG A 1 84 ? -12.876 -9.378 -6.054 1.00 86.62 84 ARG A N 1
ATOM 695 C CA . ARG A 1 84 ? -11.656 -10.040 -6.532 1.00 86.62 84 ARG A CA 1
ATOM 696 C C . ARG A 1 84 ? -11.970 -11.344 -7.259 1.00 86.62 84 ARG A C 1
ATOM 698 O O . ARG A 1 84 ? -11.501 -11.529 -8.377 1.00 86.62 84 ARG A O 1
ATOM 705 N N . ILE A 1 85 ? -12.794 -12.204 -6.660 1.00 90.06 85 ILE A N 1
ATOM 706 C CA . ILE A 1 85 ? -13.234 -13.479 -7.243 1.00 90.06 85 ILE A CA 1
ATOM 707 C C . ILE A 1 85 ? -13.886 -13.229 -8.603 1.0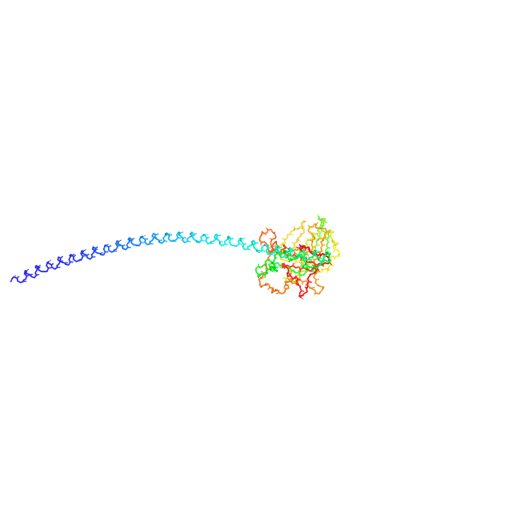0 90.06 85 ILE A C 1
ATOM 709 O O . ILE A 1 85 ? -13.529 -13.871 -9.585 1.00 90.06 85 ILE A O 1
ATOM 713 N N . ARG A 1 86 ? -14.781 -12.240 -8.699 1.00 90.94 86 ARG A N 1
ATOM 714 C CA . ARG A 1 86 ? -15.419 -11.860 -9.968 1.00 90.94 86 ARG A CA 1
ATOM 715 C C . ARG A 1 86 ? -14.424 -11.408 -11.024 1.00 90.94 86 ARG A C 1
ATOM 717 O O . ARG A 1 86 ? -14.583 -11.741 -12.193 1.00 90.94 86 ARG A O 1
ATOM 724 N N . THR A 1 87 ? -13.420 -10.632 -10.628 1.00 86.88 87 THR A N 1
ATOM 725 C CA . THR A 1 87 ? -12.388 -10.159 -11.556 1.00 86.88 87 THR A CA 1
ATOM 726 C C . THR A 1 87 ? -11.569 -11.334 -12.086 1.0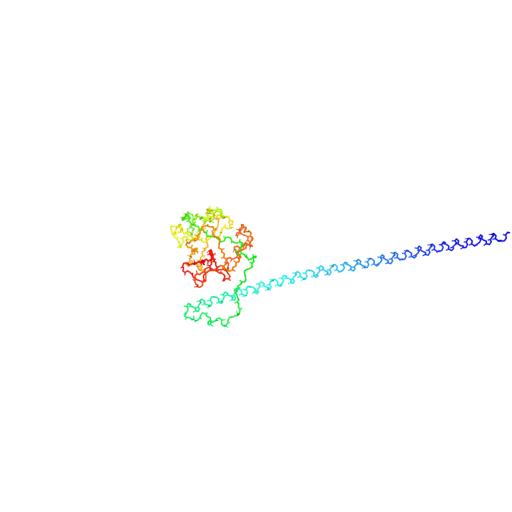0 86.88 87 THR A C 1
ATOM 728 O O . THR A 1 87 ? -11.438 -11.465 -13.295 1.00 86.88 87 THR A O 1
ATOM 731 N N . LEU A 1 88 ? -11.132 -12.243 -11.210 1.00 87.75 88 LEU A N 1
ATOM 732 C CA . LEU A 1 88 ? -10.386 -13.444 -11.600 1.00 87.75 88 LEU A CA 1
ATOM 733 C C . LEU A 1 88 ? -11.204 -14.377 -12.499 1.00 87.75 88 LEU A C 1
ATOM 735 O O . LEU A 1 88 ? -10.696 -14.857 -13.507 1.00 87.75 88 LEU A O 1
ATOM 739 N N . VAL A 1 89 ? -12.482 -14.602 -12.180 1.00 89.75 89 VAL A N 1
ATOM 740 C CA . VAL A 1 89 ? -13.376 -15.407 -13.027 1.00 89.75 89 VAL A CA 1
ATOM 741 C C . VAL A 1 89 ? -13.542 -14.775 -14.407 1.00 89.75 89 VAL A C 1
ATOM 743 O O . VAL A 1 89 ? -13.536 -15.485 -15.409 1.00 89.75 89 VAL A O 1
ATOM 746 N N . ARG A 1 90 ? -13.623 -13.441 -14.488 1.00 87.12 90 ARG A N 1
ATOM 747 C CA . ARG A 1 90 ? -13.640 -12.743 -15.776 1.00 87.12 90 ARG A CA 1
ATOM 748 C C . ARG A 1 90 ? -12.362 -13.013 -16.574 1.00 87.12 90 ARG A C 1
ATOM 750 O O . ARG A 1 90 ? -12.469 -13.356 -17.749 1.00 87.12 90 ARG A O 1
ATOM 757 N N . SER A 1 91 ? -11.190 -12.881 -15.949 1.00 84.81 91 SER A N 1
ATOM 758 C CA . SER A 1 91 ? -9.895 -13.141 -16.591 1.00 84.81 91 SER A CA 1
ATOM 759 C C . SER A 1 91 ? -9.791 -14.580 -17.104 1.00 84.81 91 SER A C 1
ATOM 761 O O . SER A 1 91 ? -9.417 -14.800 -18.254 1.00 84.81 91 SER A O 1
ATOM 763 N N . LEU A 1 92 ? -10.196 -15.559 -16.286 1.00 87.94 92 LEU A N 1
ATOM 764 C CA . LEU A 1 92 ? -10.187 -16.980 -16.649 1.00 87.94 92 LEU A CA 1
ATOM 765 C C . LEU A 1 92 ? -11.106 -17.280 -17.838 1.00 87.94 92 LEU A C 1
ATOM 767 O O . LEU A 1 92 ? -10.682 -17.948 -18.777 1.00 87.94 92 LEU A O 1
ATOM 771 N N . ASN A 1 93 ? -12.325 -16.730 -17.851 1.00 87.69 93 ASN A N 1
ATOM 772 C CA . ASN A 1 93 ? -13.243 -16.901 -18.980 1.00 87.69 93 ASN A CA 1
ATOM 773 C C . ASN A 1 93 ? -12.628 -16.382 -20.283 1.00 87.69 93 ASN A C 1
ATOM 775 O O . ASN A 1 93 ? -12.666 -17.072 -21.299 1.00 87.69 93 ASN A O 1
ATOM 779 N N . VAL A 1 94 ? -12.017 -15.193 -20.247 1.00 83.94 94 VAL A N 1
ATOM 780 C CA . VAL A 1 94 ? -11.355 -14.603 -21.419 1.00 83.94 94 VAL A CA 1
ATOM 781 C C . VAL A 1 94 ? -10.177 -15.464 -21.881 1.00 83.94 94 VAL A C 1
ATOM 783 O O . VAL A 1 94 ? -10.051 -15.716 -23.079 1.00 83.94 94 VAL A O 1
ATOM 786 N N . ALA A 1 95 ? -9.346 -15.953 -20.956 1.00 81.19 95 ALA A N 1
ATOM 787 C CA . ALA A 1 95 ? -8.207 -16.815 -21.273 1.00 81.19 95 ALA A CA 1
ATOM 788 C C . ALA A 1 95 ? -8.627 -18.138 -21.941 1.00 81.19 95 ALA A C 1
ATOM 790 O O . ALA A 1 95 ? -7.914 -18.656 -22.798 1.00 81.19 95 ALA A O 1
ATOM 791 N N . GLU A 1 96 ? -9.805 -18.657 -21.597 1.00 88.94 96 GLU A N 1
ATOM 792 C CA . GLU A 1 96 ? -10.386 -19.861 -22.197 1.00 88.94 96 GLU A CA 1
ATOM 793 C C . GLU A 1 96 ? -11.231 -19.581 -23.456 1.00 88.94 96 GLU A C 1
ATOM 795 O O . GLU A 1 96 ? -11.854 -20.492 -24.002 1.00 88.94 96 GLU A O 1
ATOM 800 N N . GLY A 1 97 ? -11.273 -18.333 -23.938 1.00 88.12 97 GLY A N 1
ATOM 801 C CA . GLY A 1 97 ? -12.057 -17.937 -25.114 1.00 88.12 97 GLY A CA 1
ATOM 802 C C . GLY A 1 97 ? -13.574 -17.933 -24.888 1.00 88.12 97 GLY A C 1
ATOM 803 O O . GLY A 1 97 ? -14.343 -17.896 -25.850 1.00 88.12 97 GLY A O 1
ATOM 804 N N . ARG A 1 98 ? -14.014 -17.973 -23.628 1.00 90.81 98 ARG A N 1
ATOM 805 C CA . ARG A 1 98 ? -15.421 -17.937 -23.219 1.00 90.81 98 ARG A CA 1
ATOM 806 C C . ARG A 1 98 ? -15.894 -16.490 -23.007 1.00 90.81 98 ARG A C 1
ATOM 808 O O . ARG A 1 98 ? -15.084 -15.593 -22.756 1.00 90.81 98 ARG A O 1
ATOM 815 N N . PRO A 1 99 ? -17.207 -16.207 -23.091 1.00 89.50 99 PRO A N 1
ATOM 816 C CA . PRO A 1 99 ? -17.743 -14.894 -22.752 1.00 89.50 99 PRO A CA 1
ATOM 817 C C . PRO A 1 99 ? -17.360 -14.472 -21.325 1.00 89.50 99 PRO A C 1
ATOM 819 O O . PRO A 1 99 ? -17.681 -15.146 -20.350 1.00 89.50 99 PRO A O 1
ATOM 822 N N . ALA A 1 100 ? -16.748 -13.293 -2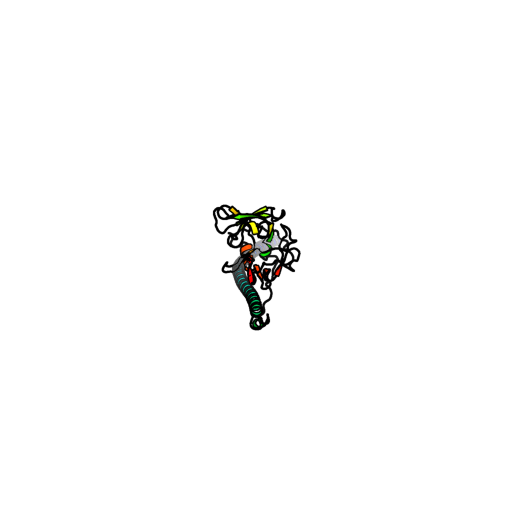1.193 1.00 84.62 100 ALA A N 1
ATOM 823 C CA . ALA A 1 100 ? -16.186 -12.770 -19.943 1.00 84.62 100 ALA A CA 1
ATOM 824 C C . ALA A 1 100 ? -17.140 -12.834 -18.722 1.00 84.62 100 ALA A C 1
ATOM 826 O O . ALA A 1 100 ? -16.700 -13.009 -17.588 1.00 84.62 100 ALA A O 1
ATOM 827 N N . ASN A 1 101 ? -18.455 -12.716 -18.947 1.00 87.44 101 ASN A N 1
ATOM 828 C CA . ASN A 1 101 ? -19.476 -12.657 -17.896 1.00 87.44 101 ASN A CA 1
ATOM 829 C C . ASN A 1 101 ? -20.300 -13.953 -17.727 1.00 87.44 101 ASN A C 1
ATOM 831 O O . ASN A 1 101 ? -21.317 -13.915 -17.035 1.00 87.44 101 ASN A O 1
ATOM 835 N N . GLU A 1 102 ? -19.922 -15.067 -18.360 1.00 86.56 102 GLU A N 1
ATOM 836 C CA . GLU A 1 102 ? -20.692 -16.323 -18.331 1.00 86.56 102 GLU A CA 1
ATOM 837 C C . GLU A 1 102 ? -20.859 -16.870 -16.902 1.00 86.56 102 GLU A C 1
ATOM 839 O O . GLU A 1 102 ? -21.979 -16.932 -16.388 1.00 86.56 102 GLU A O 1
ATOM 844 N N . ASP A 1 103 ? -19.741 -17.135 -16.221 1.00 87.50 103 ASP A N 1
ATOM 845 C CA . ASP A 1 103 ? -19.722 -17.741 -14.879 1.00 87.50 103 ASP A CA 1
ATOM 846 C C . ASP A 1 103 ? -20.002 -16.738 -13.739 1.00 87.50 103 ASP A C 1
ATOM 848 O O . ASP A 1 103 ? -20.211 -17.117 -12.586 1.00 87.50 103 ASP A O 1
ATOM 852 N N . LEU A 1 104 ? -20.081 -15.435 -14.041 1.00 87.69 104 LEU A N 1
ATOM 853 C CA . LEU A 1 104 ? -20.351 -14.402 -13.031 1.00 87.69 104 LEU A CA 1
ATOM 854 C C . LEU A 1 104 ? -21.783 -14.450 -12.484 1.00 87.69 104 LEU A C 1
ATOM 856 O O . LEU A 1 104 ? -22.027 -13.943 -11.391 1.00 87.69 104 LEU A O 1
ATOM 860 N N . LYS A 1 105 ? -22.729 -15.054 -13.217 1.00 83.31 105 LYS A N 1
ATOM 861 C CA . LYS A 1 105 ? -24.138 -15.165 -12.793 1.00 83.31 105 LYS A CA 1
ATOM 862 C C . LYS A 1 105 ? -24.315 -16.003 -11.524 1.00 83.31 105 LYS A C 1
ATOM 864 O O . LYS A 1 105 ? -25.290 -15.800 -10.809 1.00 83.31 105 LYS A O 1
ATOM 869 N N . ALA A 1 106 ? -23.384 -16.917 -11.250 1.00 84.75 106 ALA A N 1
ATOM 870 C CA . ALA A 1 106 ? -23.386 -17.751 -10.052 1.00 84.75 106 ALA A CA 1
ATOM 871 C C . ALA A 1 106 ? -22.742 -17.064 -8.829 1.00 84.75 106 ALA A C 1
ATOM 873 O O . ALA A 1 106 ? -22.806 -17.605 -7.727 1.00 84.75 106 ALA A O 1
ATOM 874 N N . LEU A 1 107 ? -22.123 -15.886 -9.002 1.00 86.06 107 LEU A N 1
ATOM 875 C CA . LEU A 1 107 ? -21.393 -15.169 -7.953 1.00 86.06 107 LEU A CA 1
ATOM 876 C C . LEU A 1 107 ? -22.179 -13.962 -7.411 1.00 86.06 107 LEU A C 1
ATOM 878 O O . LEU A 1 107 ? -22.773 -13.205 -8.190 1.00 86.06 107 LEU A O 1
ATOM 882 N N . PRO A 1 108 ? -22.118 -13.696 -6.094 1.00 85.00 108 PRO A N 1
ATOM 883 C CA . PRO A 1 108 ? -22.882 -12.624 -5.458 1.00 85.00 108 PRO A CA 1
ATOM 884 C C . PRO A 1 108 ? -22.504 -11.241 -5.992 1.00 85.00 108 PRO A C 1
ATOM 886 O O . PRO A 1 108 ? -21.319 -10.958 -6.126 1.00 85.00 108 PRO A O 1
ATOM 889 N N . ALA A 1 109 ? -23.518 -10.399 -6.250 1.00 83.19 109 ALA A N 1
ATOM 890 C CA . ALA A 1 109 ? -23.475 -8.926 -6.299 1.00 83.19 109 ALA A CA 1
ATOM 891 C C . ALA A 1 109 ? -22.256 -8.279 -5.600 1.00 83.19 109 ALA A C 1
ATOM 893 O O . ALA A 1 109 ? -22.095 -8.508 -4.414 1.00 83.19 109 ALA A O 1
ATOM 894 N N . SER A 1 110 ? -21.410 -7.492 -6.261 1.00 84.00 110 SER A N 1
ATOM 895 C CA . SER A 1 110 ? -20.274 -6.794 -5.642 1.00 84.00 110 SER A CA 1
ATOM 896 C C . SER A 1 110 ? -19.760 -5.691 -6.570 1.00 84.00 110 SER A C 1
ATOM 898 O O . SER A 1 110 ? -19.632 -5.916 -7.784 1.00 84.00 110 SER A O 1
ATOM 900 N N . ALA A 1 111 ? -19.517 -4.513 -5.991 1.00 85.00 111 ALA A N 1
ATOM 901 C CA . ALA A 1 111 ? -18.985 -3.325 -6.650 1.00 85.00 111 ALA A CA 1
ATOM 902 C C . ALA A 1 111 ? -17.475 -3.166 -6.390 1.00 85.00 111 ALA A C 1
ATOM 904 O O . ALA A 1 111 ? -16.883 -3.906 -5.605 1.00 85.00 111 ALA A O 1
ATOM 905 N N . LYS A 1 112 ? -16.836 -2.203 -7.073 1.00 85.44 112 LYS A N 1
ATOM 906 C CA . LYS A 1 112 ? -15.458 -1.805 -6.742 1.00 85.44 112 LYS A CA 1
ATOM 907 C C . LYS A 1 112 ? -15.431 -1.288 -5.294 1.00 85.44 112 LYS A C 1
ATOM 909 O O . LYS A 1 112 ? -16.264 -0.435 -4.983 1.00 85.44 112 LYS A O 1
ATOM 914 N N . PRO A 1 113 ? -14.502 -1.750 -4.434 1.00 89.25 113 PRO A N 1
ATOM 915 C CA . PRO A 1 113 ? -14.386 -1.237 -3.073 1.00 89.25 113 PRO A CA 1
ATOM 916 C C . PRO A 1 113 ? -14.155 0.273 -3.077 1.00 89.25 113 PRO A C 1
ATOM 918 O O . PRO A 1 113 ? -13.303 0.761 -3.818 1.00 89.25 113 PRO A O 1
ATOM 921 N N . LYS A 1 114 ? -14.887 1.011 -2.243 1.00 89.62 114 LYS A N 1
ATOM 922 C CA . LYS A 1 114 ? -14.762 2.467 -2.174 1.00 89.62 114 LYS A CA 1
ATOM 923 C C . LYS A 1 114 ? -13.378 2.873 -1.641 1.00 89.62 114 LYS A C 1
ATOM 925 O O . LYS A 1 114 ? -12.802 2.210 -0.774 1.00 89.62 114 LYS A O 1
ATOM 930 N N . VAL A 1 115 ? -12.841 3.962 -2.189 1.00 92.56 115 VAL A N 1
ATOM 931 C CA . VAL A 1 115 ? -11.589 4.595 -1.748 1.00 92.56 115 VAL A CA 1
ATOM 932 C C . VAL A 1 115 ? -11.954 5.930 -1.109 1.00 92.56 115 VAL A C 1
ATOM 934 O O . VAL A 1 115 ? -12.325 6.871 -1.807 1.00 92.56 115 VAL A O 1
ATOM 937 N N . GLU A 1 116 ? -11.894 5.991 0.217 1.00 90.81 116 GLU A N 1
ATOM 938 C CA . GLU A 1 116 ? -12.169 7.206 0.993 1.00 90.81 116 GLU A CA 1
ATOM 939 C C . GLU A 1 116 ? -10.917 8.092 1.105 1.00 90.81 116 GLU A C 1
ATOM 941 O O . GLU A 1 116 ? -9.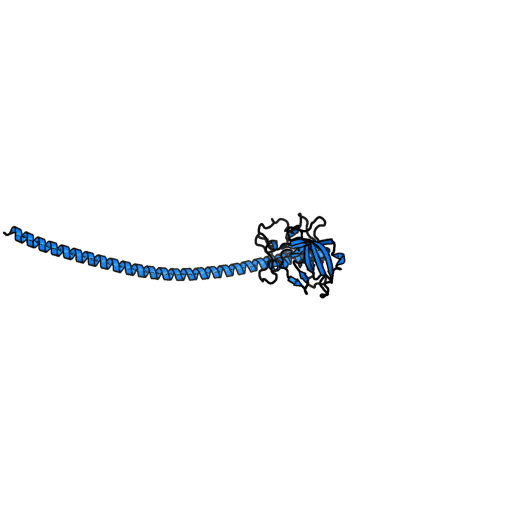808 7.669 0.781 1.00 90.81 116 GLU A O 1
ATOM 946 N N . GLU A 1 117 ? -11.061 9.315 1.617 1.00 89.06 117 GLU A N 1
ATOM 947 C CA . GLU A 1 117 ? -9.926 10.232 1.834 1.00 89.06 117 GLU A CA 1
ATOM 948 C C . GLU A 1 117 ? -8.891 9.681 2.835 1.00 89.06 117 GLU A C 1
ATOM 950 O O . GLU A 1 117 ? -7.694 9.919 2.690 1.00 89.06 117 GLU A O 1
ATOM 955 N N . SER A 1 118 ? -9.331 8.877 3.808 1.00 90.00 118 SER A N 1
ATOM 956 C CA . SER A 1 118 ? -8.478 8.248 4.828 1.00 90.00 118 SER A CA 1
ATOM 957 C C . SER A 1 118 ? -7.805 6.943 4.373 1.00 90.00 118 SER A C 1
ATOM 959 O O . SER A 1 118 ? -7.016 6.349 5.130 1.00 90.00 118 SER A O 1
ATOM 961 N N . ASP A 1 119 ? -8.111 6.488 3.153 1.00 94.31 119 ASP A N 1
ATOM 962 C CA . ASP A 1 119 ? -7.611 5.241 2.584 1.00 94.31 119 ASP A CA 1
ATOM 963 C C . ASP A 1 119 ? -6.070 5.202 2.594 1.00 94.31 119 ASP A C 1
ATOM 965 O O . ASP A 1 119 ? -5.410 6.216 2.336 1.00 94.31 119 ASP A O 1
ATOM 969 N N . PRO A 1 120 ? -5.449 4.053 2.927 1.00 95.19 120 PRO A N 1
ATOM 970 C CA . PRO A 1 120 ? -4.004 3.981 3.065 1.00 95.19 120 PRO A CA 1
ATOM 971 C C . PRO A 1 120 ? -3.222 4.328 1.798 1.00 95.19 120 PRO A C 1
ATOM 973 O O . PRO A 1 120 ? -2.090 4.791 1.941 1.00 95.19 120 PRO A O 1
ATOM 976 N N . PHE A 1 121 ? -3.811 4.187 0.604 1.00 96.69 121 PHE A N 1
ATOM 977 C CA . PHE A 1 121 ? -3.187 4.594 -0.657 1.00 96.69 121 PHE A CA 1
ATOM 978 C C . PHE A 1 121 ? -2.704 6.045 -0.621 1.00 96.69 121 PHE A C 1
ATOM 980 O O . PHE A 1 121 ? -1.577 6.335 -1.014 1.00 96.69 121 PHE A O 1
ATOM 987 N N . TRP A 1 122 ? -3.515 6.955 -0.075 1.00 95.75 122 TRP A N 1
ATOM 988 C CA . TRP A 1 122 ? -3.190 8.381 -0.031 1.00 95.75 122 TRP A CA 1
ATOM 989 C C . TRP A 1 122 ? -2.002 8.711 0.874 1.00 95.75 122 TRP A C 1
ATOM 991 O O . TRP A 1 122 ? -1.345 9.731 0.683 1.00 95.75 122 TRP A O 1
ATOM 1001 N N . GLY A 1 123 ? -1.690 7.827 1.826 1.00 95.88 123 GLY A N 1
ATOM 1002 C CA . GLY A 1 123 ? -0.525 7.941 2.699 1.00 95.88 123 GLY A CA 1
ATOM 1003 C C . GLY A 1 123 ? 0.783 7.441 2.078 1.00 95.88 123 GLY A C 1
ATOM 1004 O O . GLY A 1 123 ? 1.820 7.527 2.738 1.00 95.88 123 GLY A O 1
ATOM 1005 N N . VAL A 1 124 ? 0.752 6.897 0.858 1.00 97.50 124 VAL A N 1
ATOM 1006 C CA . VAL A 1 124 ? 1.910 6.341 0.149 1.00 97.50 124 VAL A CA 1
ATOM 1007 C C . VAL A 1 124 ? 2.294 7.264 -1.007 1.00 97.50 124 VAL A C 1
ATOM 1009 O O . VAL A 1 124 ? 1.488 7.545 -1.892 1.00 97.50 124 VAL A O 1
ATOM 1012 N N . ASP A 1 125 ? 3.547 7.717 -1.037 1.00 97.31 125 ASP A N 1
ATOM 1013 C CA . ASP A 1 125 ? 4.066 8.497 -2.162 1.00 97.31 125 ASP A CA 1
ATOM 1014 C C . ASP A 1 125 ? 4.561 7.567 -3.265 1.00 97.31 125 ASP A C 1
ATOM 1016 O O . ASP A 1 125 ? 5.746 7.247 -3.345 1.00 97.31 125 ASP A O 1
ATOM 1020 N N . LEU A 1 126 ? 3.630 7.131 -4.114 1.00 97.81 126 LEU A N 1
ATOM 1021 C CA . LEU A 1 126 ? 3.948 6.506 -5.394 1.00 97.81 126 LEU A CA 1
ATOM 1022 C C . LEU A 1 126 ? 4.313 7.597 -6.398 1.00 97.81 126 LEU A C 1
ATOM 1024 O O . LEU A 1 126 ? 3.473 8.427 -6.746 1.00 97.81 126 LEU A O 1
ATOM 1028 N N . VAL A 1 127 ? 5.558 7.601 -6.865 1.00 97.88 127 VAL A N 1
ATOM 1029 C CA . VAL A 1 127 ? 6.073 8.631 -7.776 1.00 97.88 127 VAL A CA 1
ATOM 1030 C C . VAL A 1 127 ? 6.835 8.016 -8.934 1.00 97.88 127 VAL A C 1
ATOM 1032 O O . VAL A 1 127 ? 7.389 6.925 -8.827 1.00 97.88 127 VAL A O 1
ATOM 1035 N N . VAL A 1 128 ? 6.887 8.734 -10.046 1.00 98.44 128 VAL A N 1
ATOM 1036 C CA . VAL A 1 128 ? 7.765 8.402 -11.164 1.00 98.44 128 VAL A CA 1
ATOM 1037 C C . VAL A 1 128 ? 9.208 8.696 -10.765 1.00 98.44 128 VAL A C 1
ATOM 1039 O O . VAL A 1 128 ? 9.519 9.799 -10.318 1.00 98.44 128 VAL A O 1
ATOM 1042 N N . GLY A 1 129 ? 10.088 7.718 -10.949 1.00 98.31 129 GLY A N 1
ATOM 1043 C CA . GLY A 1 129 ? 11.528 7.858 -10.782 1.00 98.31 129 GLY A CA 1
ATOM 1044 C C . GLY A 1 129 ? 12.281 7.494 -12.059 1.00 98.31 129 GLY A C 1
ATOM 1045 O O . GLY A 1 129 ? 11.817 6.664 -12.839 1.00 98.31 129 GLY A O 1
ATOM 1046 N N . ARG A 1 130 ? 13.452 8.096 -12.280 1.00 98.31 130 ARG A N 1
ATOM 1047 C CA . ARG A 1 130 ? 14.393 7.713 -13.342 1.00 98.31 130 ARG A CA 1
ATOM 1048 C C . ARG A 1 130 ? 15.622 7.076 -12.724 1.00 98.31 130 ARG A C 1
ATOM 1050 O O . ARG A 1 130 ? 16.300 7.708 -11.920 1.00 98.31 130 ARG A O 1
ATOM 1057 N N . ILE A 1 131 ? 15.944 5.856 -13.131 1.00 98.38 131 ILE A N 1
ATOM 1058 C CA . ILE A 1 131 ? 17.173 5.194 -12.690 1.00 98.38 131 ILE A CA 1
ATOM 1059 C C . ILE A 1 131 ? 18.352 5.888 -13.376 1.00 98.38 131 ILE A C 1
ATOM 1061 O O . ILE A 1 131 ? 18.515 5.804 -14.589 1.00 98.38 131 ILE A O 1
ATOM 1065 N N . VAL A 1 132 ? 19.159 6.608 -12.606 1.00 98.38 132 VAL A N 1
ATOM 1066 C CA . VAL A 1 132 ? 20.345 7.331 -13.089 1.00 98.38 132 VAL A CA 1
ATOM 1067 C C . VAL A 1 132 ? 21.536 6.384 -13.200 1.00 98.38 132 VAL A C 1
ATOM 1069 O O . VAL A 1 132 ? 22.351 6.515 -14.108 1.00 98.38 132 VAL A O 1
ATOM 1072 N N . LYS A 1 133 ? 21.633 5.426 -12.274 1.00 98.38 133 LYS A N 1
ATOM 1073 C CA . LYS A 1 133 ? 22.722 4.450 -12.216 1.00 98.38 133 LYS A CA 1
ATOM 1074 C C . LYS A 1 133 ? 22.249 3.150 -11.580 1.00 98.38 133 LYS A C 1
ATOM 1076 O O . LYS A 1 133 ? 21.517 3.211 -10.592 1.00 98.38 133 LYS A O 1
ATOM 1081 N N . ALA A 1 134 ? 22.718 2.008 -12.075 1.00 98.38 134 ALA A N 1
ATOM 1082 C CA . ALA A 1 134 ? 22.421 0.696 -11.505 1.00 98.38 134 ALA A CA 1
ATOM 1083 C C . ALA A 1 134 ? 23.652 -0.225 -11.534 1.00 98.38 134 ALA A C 1
ATOM 1085 O O . ALA A 1 134 ? 24.403 -0.260 -12.502 1.00 98.38 134 ALA A O 1
ATOM 1086 N N . TRP A 1 135 ? 23.884 -0.995 -10.468 1.00 98.25 135 TRP A N 1
ATOM 1087 C CA . TRP A 1 135 ? 24.980 -1.975 -10.417 1.00 98.25 135 TRP A CA 1
ATOM 1088 C C . TRP A 1 135 ? 24.658 -3.150 -9.491 1.00 98.25 135 TRP A C 1
ATOM 1090 O O . TRP A 1 135 ? 23.836 -3.034 -8.588 1.00 98.25 135 TRP A O 1
ATOM 1100 N N . LYS A 1 136 ? 25.318 -4.301 -9.683 1.00 98.00 136 LYS A N 1
ATOM 1101 C CA . LYS A 1 136 ? 25.171 -5.451 -8.773 1.00 98.00 136 LYS A CA 1
ATOM 1102 C C . LYS A 1 136 ? 25.687 -5.092 -7.374 1.00 98.00 136 LYS A C 1
ATOM 1104 O O . LYS A 1 136 ? 26.789 -4.563 -7.238 1.00 98.00 136 LYS A O 1
ATOM 1109 N N . HIS A 1 137 ? 24.943 -5.457 -6.334 1.00 97.50 137 HIS A N 1
ATOM 1110 C CA . HIS A 1 137 ? 25.412 -5.323 -4.958 1.00 97.50 137 HIS A CA 1
ATOM 1111 C C . HIS A 1 137 ? 26.612 -6.251 -4.679 1.00 97.50 137 HIS A C 1
ATOM 1113 O O . HIS A 1 137 ? 26.561 -7.453 -4.936 1.00 97.50 137 HIS A O 1
ATOM 1119 N N . GLU A 1 138 ? 27.675 -5.721 -4.069 1.00 95.31 138 GLU A N 1
ATOM 1120 C CA . GLU A 1 138 ? 28.950 -6.438 -3.870 1.00 95.31 138 GLU A CA 1
ATOM 1121 C C . GLU A 1 138 ? 28.818 -7.721 -3.034 1.00 95.31 138 GLU A C 1
ATOM 1123 O O . GLU A 1 138 ? 29.476 -8.721 -3.302 1.00 95.31 138 GLU A O 1
ATOM 1128 N N . LYS A 1 139 ? 27.969 -7.683 -2.001 1.00 95.19 139 LYS A N 1
ATOM 1129 C CA . LYS A 1 139 ? 27.803 -8.769 -1.015 1.00 95.19 139 LYS A CA 1
ATOM 1130 C C . LYS A 1 139 ? 26.487 -9.544 -1.125 1.00 95.19 139 LYS A C 1
ATOM 1132 O O . LYS A 1 139 ? 26.217 -10.380 -0.268 1.00 95.19 139 LYS A O 1
ATOM 1137 N N . ALA A 1 140 ? 25.630 -9.225 -2.096 1.00 94.50 140 ALA A N 1
ATOM 1138 C CA . ALA A 1 140 ? 24.285 -9.793 -2.173 1.00 94.50 140 ALA A CA 1
ATOM 1139 C C . ALA A 1 140 ? 23.951 -10.191 -3.609 1.00 94.50 140 ALA A C 1
ATOM 1141 O O . ALA A 1 140 ? 23.832 -9.345 -4.487 1.00 94.50 140 ALA A O 1
ATOM 1142 N N . ASP A 1 141 ? 23.743 -11.485 -3.834 1.00 92.88 141 ASP A N 1
ATOM 1143 C CA . ASP A 1 141 ? 23.587 -12.028 -5.187 1.00 92.88 141 ASP A CA 1
ATOM 1144 C C . ASP A 1 141 ? 22.254 -11.715 -5.855 1.00 92.88 141 ASP A C 1
ATOM 1146 O O . ASP A 1 141 ? 22.114 -11.933 -7.051 1.00 92.88 141 ASP A O 1
ATOM 1150 N N . LYS A 1 142 ? 21.273 -11.219 -5.100 1.00 93.62 142 LYS A N 1
ATOM 1151 C CA . LYS A 1 142 ? 19.934 -10.902 -5.614 1.00 93.62 142 LYS A CA 1
ATOM 1152 C C . LYS A 1 142 ? 19.675 -9.404 -5.749 1.00 93.62 142 LYS A C 1
ATOM 1154 O O . LYS A 1 142 ? 18.639 -9.033 -6.290 1.00 93.62 142 LYS A O 1
ATOM 1159 N N . LEU A 1 143 ? 20.571 -8.562 -5.231 1.00 96.38 143 LEU A N 1
ATOM 1160 C CA . LEU A 1 143 ? 20.336 -7.125 -5.150 1.00 96.38 143 LEU A CA 1
ATOM 1161 C C . LEU A 1 143 ? 21.039 -6.376 -6.280 1.00 96.38 143 LEU A C 1
ATOM 1163 O O . LEU A 1 143 ? 22.222 -6.595 -6.556 1.00 96.38 143 LEU A O 1
ATOM 1167 N N . ILE A 1 144 ? 20.303 -5.449 -6.875 1.00 98.00 144 ILE A N 1
ATOM 1168 C CA . ILE A 1 144 ? 20.836 -4.334 -7.647 1.00 98.00 144 ILE A CA 1
ATOM 1169 C C . ILE A 1 144 ? 20.799 -3.113 -6.726 1.00 98.00 144 ILE A C 1
ATOM 1171 O O . ILE A 1 144 ? 19.862 -2.945 -5.953 1.00 98.00 144 ILE A O 1
ATOM 1175 N N . CYS A 1 145 ? 21.859 -2.315 -6.747 1.00 98.50 145 CYS A N 1
ATOM 1176 C CA . CYS A 1 145 ? 21.899 -0.997 -6.133 1.00 98.50 145 CYS A CA 1
ATOM 1177 C C . CYS A 1 145 ? 21.591 0.039 -7.208 1.00 98.50 145 CYS A C 1
ATOM 1179 O O . CYS A 1 145 ? 22.242 0.043 -8.253 1.00 98.50 145 CYS A O 1
ATOM 1181 N N . GLU A 1 146 ? 20.654 0.933 -6.929 1.00 98.56 146 GLU A N 1
ATOM 1182 C CA . GLU A 1 146 ? 20.210 1.979 -7.835 1.00 98.56 146 GLU A CA 1
ATOM 1183 C C . GLU A 1 146 ? 20.377 3.376 -7.225 1.00 98.56 146 GLU A C 1
ATOM 1185 O O . GLU A 1 146 ? 20.160 3.597 -6.032 1.00 98.56 146 GLU A O 1
ATOM 1190 N N . VAL A 1 147 ? 20.713 4.346 -8.075 1.00 98.50 147 VAL A N 1
ATOM 1191 C CA . VAL A 1 147 ? 20.466 5.769 -7.816 1.00 98.50 147 VAL A CA 1
ATOM 1192 C C . VAL A 1 147 ? 19.292 6.178 -8.689 1.00 98.50 147 VAL A C 1
ATOM 1194 O O . VAL A 1 147 ? 19.376 6.062 -9.910 1.00 98.50 147 VAL A O 1
ATOM 1197 N N . ILE A 1 148 ? 18.198 6.616 -8.073 1.00 98.56 148 ILE A N 1
ATOM 1198 C CA . ILE A 1 148 ? 16.944 6.930 -8.760 1.00 98.56 148 ILE A CA 1
ATOM 1199 C C . ILE A 1 148 ? 16.561 8.380 -8.476 1.00 98.56 148 ILE A C 1
ATOM 1201 O O . ILE A 1 148 ? 16.290 8.735 -7.330 1.00 98.56 148 ILE A O 1
ATOM 1205 N N . ASP A 1 149 ? 16.517 9.211 -9.514 1.00 98.50 149 ASP A N 1
ATOM 1206 C CA . ASP A 1 149 ? 15.966 10.563 -9.439 1.00 98.50 149 ASP A CA 1
ATOM 1207 C C . ASP A 1 149 ? 14.446 10.472 -9.301 1.00 98.50 149 ASP A C 1
ATOM 1209 O O . ASP A 1 149 ? 13.767 9.998 -10.211 1.00 98.50 149 ASP A O 1
ATOM 1213 N N . CYS A 1 150 ? 13.921 10.895 -8.153 1.00 97.75 150 CYS A N 1
ATOM 1214 C CA . CYS A 1 150 ? 12.490 10.932 -7.857 1.00 97.75 150 CYS A CA 1
ATOM 1215 C C . CYS A 1 150 ? 11.926 12.362 -7.915 1.00 97.75 150 CYS A C 1
ATOM 1217 O O . CYS A 1 150 ? 10.822 12.598 -7.429 1.00 97.75 150 CYS A O 1
ATOM 1219 N N . GLY A 1 151 ? 12.670 13.315 -8.486 1.00 97.12 151 GLY A N 1
ATOM 1220 C CA . GLY A 1 151 ? 12.307 14.726 -8.576 1.00 97.12 151 GLY A CA 1
ATOM 1221 C C . GLY A 1 151 ? 12.535 15.510 -7.278 1.00 97.12 151 GLY A C 1
ATOM 1222 O O . GLY A 1 151 ? 12.486 14.976 -6.167 1.00 97.12 151 GLY A O 1
ATOM 1223 N N . GLU A 1 152 ? 12.764 16.819 -7.408 1.00 95.31 152 GLU A N 1
ATOM 1224 C CA . GLU A 1 152 ? 13.114 17.709 -6.286 1.00 95.31 152 GLU A CA 1
ATOM 1225 C C . GLU A 1 152 ? 12.057 17.723 -5.172 1.00 95.31 152 GLU A C 1
ATOM 1227 O O . GLU A 1 152 ? 12.404 17.720 -3.991 1.00 95.31 152 GLU A O 1
ATOM 1232 N N . ALA A 1 153 ? 10.772 17.645 -5.537 1.00 92.94 153 ALA A N 1
ATOM 1233 C CA . ALA A 1 153 ? 9.657 17.596 -4.589 1.00 92.94 153 ALA A CA 1
ATOM 1234 C C . ALA A 1 153 ? 9.729 16.397 -3.623 1.00 92.94 153 ALA A C 1
ATOM 1236 O O . ALA A 1 153 ? 9.181 16.462 -2.525 1.00 92.94 153 ALA A O 1
ATOM 1237 N N . PHE A 1 154 ? 10.439 15.329 -4.004 1.00 93.81 154 PHE A N 1
ATOM 1238 C CA . PHE A 1 154 ? 10.637 14.124 -3.198 1.00 93.81 154 PHE A CA 1
ATOM 1239 C C . PHE A 1 154 ? 12.098 13.937 -2.773 1.00 93.81 154 PHE A C 1
ATOM 1241 O O . PHE A 1 154 ? 12.498 12.827 -2.415 1.00 93.81 154 PHE A O 1
ATOM 1248 N N . GLY A 1 155 ? 12.895 15.010 -2.768 1.00 91.44 155 GLY A N 1
ATOM 1249 C CA . GLY A 1 155 ? 14.286 14.995 -2.310 1.00 91.44 155 GLY A CA 1
ATOM 1250 C C . GLY A 1 155 ? 15.320 14.637 -3.381 1.00 91.44 155 GLY A C 1
ATOM 1251 O O . GLY A 1 155 ? 16.469 14.385 -3.028 1.00 91.44 155 GLY A O 1
ATOM 1252 N N . GLY A 1 156 ? 14.940 14.628 -4.664 1.00 95.56 156 GLY A N 1
ATOM 1253 C CA . GLY A 1 156 ? 15.844 14.388 -5.791 1.00 95.56 156 GLY A CA 1
ATOM 1254 C C . GLY A 1 156 ? 16.298 12.931 -5.898 1.00 95.56 156 GLY A C 1
ATOM 1255 O O . GLY A 1 156 ? 15.478 12.009 -5.882 1.00 95.56 156 GLY A O 1
ATOM 1256 N N . GLU A 1 157 ? 17.609 12.723 -6.026 1.00 97.44 157 GLU A N 1
ATOM 1257 C CA . GLU A 1 157 ? 18.207 11.393 -6.153 1.00 97.44 157 GLU A CA 1
ATOM 1258 C C . GLU A 1 157 ? 18.166 10.596 -4.844 1.00 97.44 157 GLU A C 1
ATOM 1260 O O . GLU A 1 157 ? 18.618 11.038 -3.785 1.00 97.44 157 GLU A O 1
ATOM 1265 N N . ARG A 1 158 ? 17.683 9.357 -4.938 1.00 97.75 158 ARG A N 1
ATOM 1266 C CA . ARG A 1 158 ? 17.591 8.403 -3.832 1.00 97.75 158 ARG A CA 1
ATOM 1267 C C . ARG A 1 158 ? 18.428 7.170 -4.120 1.00 97.75 158 ARG A C 1
ATOM 1269 O O . ARG A 1 158 ? 18.468 6.683 -5.245 1.00 97.75 158 ARG A O 1
ATOM 1276 N N . LYS A 1 159 ? 19.064 6.639 -3.078 1.00 98.25 159 LYS A N 1
ATOM 1277 C CA . LYS A 1 159 ? 19.717 5.326 -3.117 1.00 98.25 159 LYS A CA 1
ATOM 1278 C C . LYS A 1 159 ? 18.692 4.266 -2.765 1.00 98.25 159 LYS A C 1
ATOM 1280 O O . LYS A 1 159 ? 18.069 4.359 -1.709 1.00 98.25 159 LYS A O 1
ATOM 1285 N N . ILE A 1 160 ? 18.493 3.297 -3.643 1.00 98.25 160 ILE A N 1
ATOM 1286 C CA . ILE A 1 160 ? 17.543 2.197 -3.467 1.00 98.25 160 ILE A CA 1
ATOM 1287 C C . ILE A 1 160 ? 18.289 0.897 -3.771 1.00 98.25 160 ILE A C 1
ATOM 1289 O O . ILE A 1 160 ? 19.243 0.899 -4.542 1.00 98.25 160 ILE A O 1
ATOM 1293 N N . ALA A 1 161 ? 17.943 -0.187 -3.082 1.00 97.75 161 ALA A N 1
ATOM 1294 C CA . ALA A 1 161 ? 18.412 -1.513 -3.457 1.00 97.75 161 ALA A CA 1
ATOM 1295 C C . ALA A 1 161 ? 17.222 -2.435 -3.703 1.00 97.75 161 ALA A C 1
ATOM 1297 O O . ALA A 1 161 ? 16.378 -2.624 -2.823 1.00 97.75 161 ALA A O 1
ATOM 1298 N N . SER A 1 162 ? 17.191 -3.041 -4.885 1.00 96.81 162 SER A N 1
ATOM 1299 C CA . SER A 1 162 ? 16.059 -3.824 -5.374 1.00 96.81 162 SER A CA 1
ATOM 1300 C C . SER A 1 162 ? 16.453 -5.280 -5.607 1.00 96.81 162 SER A C 1
ATOM 1302 O O . SER A 1 162 ? 17.548 -5.584 -6.077 1.00 96.81 162 SER A O 1
ATOM 1304 N N . GLY A 1 163 ? 15.544 -6.214 -5.318 1.00 95.12 163 GLY A N 1
ATOM 1305 C CA . GLY A 1 163 ? 15.729 -7.659 -5.525 1.00 95.12 163 GLY A CA 1
ATOM 1306 C C . GLY A 1 163 ? 15.672 -8.118 -6.988 1.00 95.12 163 GLY A C 1
ATOM 1307 O O . GLY A 1 163 ? 15.134 -9.186 -7.263 1.00 95.12 163 GLY A O 1
ATOM 1308 N N . LEU A 1 164 ? 16.159 -7.303 -7.926 1.00 95.12 164 LEU A N 1
ATOM 1309 C CA . LEU A 1 164 ? 15.914 -7.446 -9.364 1.00 95.12 164 LEU A CA 1
ATOM 1310 C C . LEU A 1 164 ? 17.032 -8.161 -10.132 1.00 95.12 164 LEU A C 1
ATOM 1312 O O . LEU A 1 164 ? 16.852 -8.448 -11.313 1.00 95.12 164 LEU A O 1
ATOM 1316 N N . PHE A 1 165 ? 18.153 -8.507 -9.489 1.00 95.44 165 PHE A N 1
ATOM 1317 C CA . PHE A 1 165 ? 19.338 -9.039 -10.187 1.00 95.44 165 PHE A CA 1
ATOM 1318 C C . PHE A 1 165 ? 19.086 -10.357 -10.937 1.00 95.44 165 PHE A C 1
ATOM 1320 O O . PHE A 1 165 ? 19.771 -10.661 -11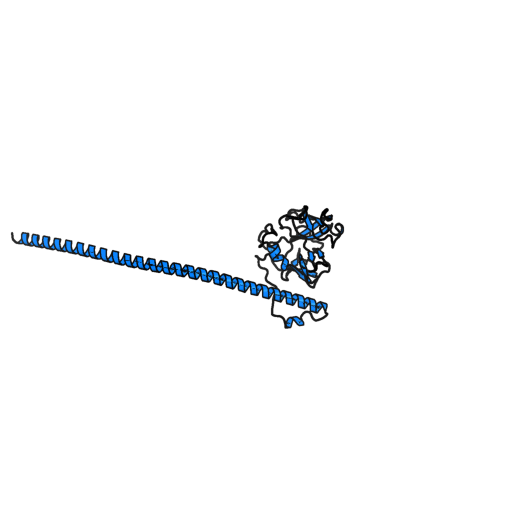.907 1.00 95.44 165 PHE A O 1
ATOM 1327 N N . LEU A 1 166 ? 18.100 -11.148 -10.504 1.00 92.88 166 LEU A N 1
ATOM 1328 C CA . LEU A 1 166 ? 17.729 -12.396 -11.179 1.00 92.88 166 LEU A CA 1
ATOM 1329 C C . LEU A 1 166 ? 16.882 -12.179 -12.445 1.00 92.88 166 LEU A C 1
ATOM 1331 O O . LEU A 1 166 ? 16.727 -13.114 -13.226 1.00 92.88 166 LEU A O 1
ATOM 1335 N N . PHE A 1 167 ? 16.332 -10.978 -12.639 1.00 93.81 167 PHE A N 1
ATOM 1336 C CA . PHE A 1 167 ? 15.362 -10.667 -13.696 1.00 93.81 167 PHE A CA 1
ATOM 1337 C C . PHE A 1 167 ? 15.869 -9.611 -14.677 1.00 93.81 167 PHE A C 1
ATOM 1339 O O . PHE A 1 167 ? 15.484 -9.621 -15.842 1.00 93.81 167 PHE A O 1
ATOM 1346 N N . TYR A 1 168 ? 16.742 -8.720 -14.212 1.00 95.69 168 TYR A N 1
ATOM 1347 C CA . TYR A 1 168 ? 17.281 -7.615 -14.988 1.00 95.69 168 TYR A CA 1
ATOM 1348 C C . TYR A 1 168 ? 18.794 -7.570 -14.870 1.00 95.69 168 TYR A C 1
ATOM 1350 O O . TYR A 1 168 ? 19.360 -7.789 -13.796 1.00 95.69 168 TYR A O 1
ATOM 1358 N N . ARG A 1 169 ? 19.452 -7.205 -15.970 1.00 96.62 169 ARG A N 1
ATOM 1359 C CA . ARG A 1 169 ? 20.824 -6.720 -15.886 1.00 96.62 169 ARG A CA 1
ATOM 1360 C C . ARG A 1 169 ? 20.794 -5.258 -15.439 1.00 96.62 169 ARG A C 1
ATOM 1362 O O . ARG A 1 169 ? 19.902 -4.529 -15.873 1.00 96.62 169 ARG A O 1
ATOM 1369 N N . PRO A 1 170 ? 21.756 -4.797 -14.623 1.00 96.25 170 PRO A N 1
ATOM 1370 C CA . PRO A 1 170 ? 21.800 -3.397 -14.207 1.00 96.25 170 PRO A CA 1
ATOM 1371 C C . PRO A 1 170 ? 21.797 -2.419 -15.391 1.00 96.25 170 PRO A C 1
ATOM 1373 O O . PRO A 1 170 ? 21.081 -1.425 -15.363 1.00 96.25 170 PRO A O 1
ATOM 1376 N N . GLU A 1 171 ? 22.510 -2.754 -16.469 1.00 96.75 171 GLU A N 1
ATOM 1377 C CA . GLU A 1 171 ? 22.582 -1.930 -17.685 1.00 96.75 171 GLU A CA 1
ATOM 1378 C C . GLU A 1 171 ? 21.222 -1.737 -18.379 1.00 96.75 171 GLU A C 1
ATOM 1380 O O . GLU A 1 171 ? 21.003 -0.711 -19.015 1.00 96.75 171 GLU A O 1
ATOM 1385 N N . ASP A 1 172 ? 20.298 -2.694 -18.240 1.00 95.75 172 ASP A N 1
ATOM 1386 C CA . ASP A 1 172 ? 18.959 -2.606 -18.835 1.00 95.75 172 ASP A CA 1
ATOM 1387 C C . ASP A 1 172 ? 18.035 -1.667 -18.039 1.00 95.75 172 ASP A C 1
ATOM 1389 O O . ASP A 1 172 ? 16.963 -1.293 -18.521 1.00 95.75 172 ASP A O 1
ATOM 1393 N N . LEU A 1 173 ? 18.421 -1.321 -16.806 1.00 96.62 173 LEU A N 1
ATOM 1394 C CA . LEU A 1 173 ? 17.657 -0.461 -15.906 1.00 96.62 173 LEU A CA 1
ATOM 1395 C C . LEU A 1 173 ? 18.080 1.006 -15.993 1.00 96.62 173 LEU A C 1
ATOM 1397 O O . LEU A 1 173 ? 17.252 1.879 -15.746 1.00 96.62 173 LEU A O 1
ATOM 1401 N N . GLU A 1 174 ? 19.329 1.301 -16.349 1.00 97.50 174 GLU A N 1
ATOM 1402 C CA . GLU A 1 174 ? 19.797 2.685 -16.454 1.00 97.50 174 GLU A CA 1
ATOM 1403 C C . GLU A 1 174 ? 18.987 3.481 -17.491 1.00 97.50 174 GLU A C 1
ATOM 1405 O O . GLU A 1 174 ? 18.706 3.037 -18.602 1.00 97.50 174 GLU A O 1
ATOM 1410 N N . GLY A 1 175 ? 18.559 4.680 -17.105 1.00 96.62 175 GLY A N 1
ATOM 1411 C CA . GLY A 1 175 ? 17.717 5.566 -17.902 1.00 96.62 175 GLY A CA 1
ATOM 1412 C C . GLY A 1 175 ? 16.223 5.226 -17.902 1.00 96.62 175 GLY A C 1
ATOM 1413 O O . GLY A 1 175 ? 15.430 6.104 -18.269 1.00 96.62 175 GLY A O 1
ATOM 1414 N N . LYS A 1 176 ? 15.814 4.022 -17.466 1.00 96.38 176 LYS A N 1
ATOM 1415 C CA . LYS A 1 176 ? 14.395 3.638 -17.402 1.00 96.38 176 LYS A CA 1
ATOM 1416 C C . LYS A 1 176 ? 13.625 4.495 -16.399 1.00 96.38 176 LYS A C 1
ATOM 1418 O O . LYS A 1 176 ? 14.133 4.872 -15.339 1.00 96.38 176 LYS A O 1
ATOM 1423 N N . LEU A 1 177 ? 12.369 4.764 -16.750 1.00 97.69 177 LEU A N 1
ATOM 1424 C CA . LEU A 1 177 ? 11.372 5.288 -15.826 1.00 97.69 177 LEU A CA 1
ATOM 1425 C C . LEU A 1 177 ? 10.717 4.125 -15.084 1.00 97.69 177 LEU A C 1
ATOM 1427 O O . LEU A 1 177 ? 10.341 3.127 -15.695 1.00 97.69 177 LEU A O 1
ATOM 1431 N N . VAL A 1 178 ? 10.569 4.279 -13.776 1.00 97.69 178 VAL A N 1
ATOM 1432 C CA . VAL A 1 178 ? 9.952 3.303 -12.876 1.00 97.69 178 VAL A CA 1
ATOM 1433 C C . VAL A 1 178 ? 9.010 4.010 -11.910 1.00 97.69 178 VAL A C 1
ATOM 1435 O O . VAL A 1 178 ? 9.055 5.232 -11.770 1.00 97.69 178 VAL A O 1
ATOM 1438 N N . VAL A 1 179 ? 8.166 3.251 -11.217 1.00 98.31 179 VAL A N 1
ATOM 1439 C CA . VAL A 1 179 ? 7.409 3.764 -10.068 1.00 98.31 179 VAL A CA 1
ATOM 1440 C C . VAL A 1 179 ? 8.146 3.441 -8.778 1.00 98.31 179 VAL A C 1
ATOM 1442 O O . VAL A 1 179 ? 8.600 2.316 -8.579 1.00 98.31 179 VAL A O 1
ATOM 1445 N N . VAL A 1 180 ? 8.248 4.426 -7.891 1.00 98.38 180 VAL A N 1
ATOM 1446 C CA . VAL A 1 180 ? 8.955 4.333 -6.615 1.00 98.38 180 VAL A 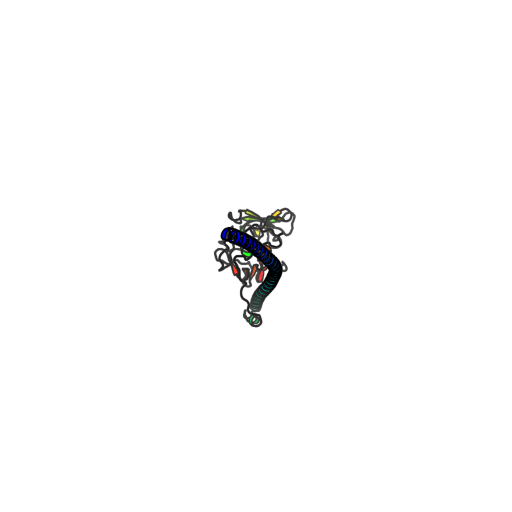CA 1
ATOM 1447 C C . VAL A 1 180 ? 8.008 4.661 -5.471 1.00 98.38 180 VAL A C 1
ATOM 1449 O O . VAL A 1 180 ? 7.265 5.637 -5.534 1.00 98.38 180 VAL A O 1
ATOM 1452 N N . VAL A 1 181 ? 8.085 3.882 -4.394 1.00 98.19 181 VAL A N 1
ATOM 1453 C CA . VAL A 1 181 ? 7.549 4.262 -3.084 1.00 98.19 181 VAL A CA 1
ATOM 1454 C C . VAL A 1 181 ? 8.563 5.184 -2.405 1.00 98.19 181 VAL A C 1
ATOM 1456 O O . VAL A 1 181 ? 9.580 4.723 -1.882 1.00 98.19 181 VAL A O 1
ATOM 1459 N N . ALA A 1 182 ? 8.330 6.495 -2.457 1.00 97.75 182 ALA A N 1
ATOM 1460 C CA . ALA A 1 182 ? 9.338 7.505 -2.126 1.00 97.75 182 ALA A CA 1
ATOM 1461 C C . ALA A 1 182 ? 9.320 7.988 -0.668 1.00 97.75 182 ALA A C 1
ATOM 1463 O O . ALA A 1 182 ? 10.278 8.614 -0.228 1.00 97.75 182 ALA A O 1
ATOM 1464 N N . ASN A 1 183 ? 8.283 7.699 0.118 1.00 97.12 183 ASN A N 1
ATOM 1465 C CA . ASN A 1 183 ? 8.202 8.125 1.521 1.00 97.12 183 ASN A CA 1
ATOM 1466 C C . ASN A 1 183 ? 8.526 7.014 2.528 1.00 97.12 183 ASN A C 1
ATOM 1468 O O . ASN A 1 183 ? 8.151 7.116 3.693 1.00 97.12 183 ASN A O 1
ATOM 1472 N N . LEU A 1 184 ? 9.216 5.950 2.115 1.00 97.56 184 LEU A N 1
ATOM 1473 C CA . LEU A 1 184 ? 9.701 4.934 3.050 1.00 97.56 184 LEU A CA 1
ATOM 1474 C C . LEU A 1 184 ? 10.859 5.479 3.882 1.00 97.56 184 LEU A C 1
ATOM 1476 O O . LEU A 1 184 ? 11.731 6.157 3.357 1.00 97.56 184 LEU A O 1
ATOM 1480 N N . LYS A 1 185 ? 10.918 5.112 5.159 1.00 96.94 185 LYS A N 1
ATOM 1481 C CA . LYS A 1 185 ? 12.082 5.362 6.006 1.00 96.94 185 LYS A CA 1
ATOM 1482 C C . LYS A 1 185 ? 13.301 4.617 5.466 1.00 96.94 185 LYS A C 1
ATOM 1484 O O . LYS A 1 185 ? 13.210 3.421 5.181 1.00 96.94 185 LYS A O 1
ATOM 1489 N N . GLU A 1 186 ? 14.450 5.291 5.412 1.00 97.06 186 GLU A N 1
ATOM 1490 C CA . GLU A 1 186 ? 15.705 4.661 4.998 1.00 97.06 186 GLU A CA 1
ATOM 1491 C C . GLU A 1 186 ? 16.037 3.435 5.863 1.00 97.06 186 GLU A C 1
ATOM 1493 O O . GLU A 1 186 ? 15.984 3.461 7.100 1.00 97.06 186 GLU A O 1
ATOM 1498 N N . LYS A 1 187 ? 16.411 2.343 5.196 1.00 95.88 187 LYS A N 1
ATOM 1499 C CA . LYS A 1 187 ? 16.884 1.121 5.838 1.00 95.88 187 LYS A CA 1
ATOM 1500 C C . LYS A 1 187 ? 18.047 0.529 5.041 1.00 95.88 187 LYS A C 1
ATOM 1502 O O . LYS A 1 187 ? 17.924 0.359 3.830 1.00 95.88 187 LYS A O 1
ATOM 1507 N N . PRO A 1 188 ? 19.148 0.133 5.699 1.00 95.44 188 PRO A N 1
ATOM 1508 C CA . PRO A 1 188 ? 20.224 -0.557 5.009 1.00 95.44 188 PRO A CA 1
ATOM 1509 C C . PRO A 1 188 ? 19.809 -1.984 4.620 1.00 95.44 188 PRO A C 1
ATOM 1511 O O . PRO A 1 188 ? 19.310 -2.749 5.454 1.00 95.44 188 PRO A O 1
ATOM 1514 N N . LEU A 1 189 ? 20.066 -2.358 3.368 1.00 95.00 189 LEU A N 1
ATOM 1515 C CA . LEU A 1 189 ? 19.938 -3.712 2.833 1.00 95.00 189 LEU A CA 1
ATOM 1516 C C . LEU A 1 189 ? 21.338 -4.260 2.559 1.00 95.00 189 LEU A C 1
ATOM 1518 O O . LEU A 1 189 ? 22.044 -3.778 1.684 1.00 95.00 189 LEU A O 1
ATOM 1522 N N . VAL A 1 190 ? 21.772 -5.229 3.372 1.00 95.50 190 VAL A N 1
ATOM 1523 C CA . VAL A 1 190 ? 23.129 -5.822 3.314 1.00 95.50 190 VAL A CA 1
ATOM 1524 C C . VAL A 1 190 ? 24.249 -4.755 3.337 1.00 95.50 190 VAL A C 1
ATOM 1526 O O . VAL A 1 190 ? 25.327 -4.923 2.775 1.00 95.50 190 VAL A O 1
ATOM 1529 N N . GLY A 1 191 ? 24.001 -3.649 4.048 1.00 95.06 191 GLY A N 1
ATOM 1530 C CA . GLY A 1 191 ? 24.939 -2.537 4.222 1.00 95.06 191 GLY A CA 1
ATOM 1531 C C . GLY A 1 191 ? 24.778 -1.383 3.228 1.00 95.06 191 GLY A C 1
ATOM 1532 O O . GLY A 1 191 ? 25.334 -0.319 3.481 1.00 95.06 191 GLY A O 1
ATOM 1533 N N . TYR A 1 192 ? 23.994 -1.540 2.156 1.00 96.75 192 TYR A N 1
ATOM 1534 C CA . TYR A 1 192 ? 23.676 -0.446 1.237 1.00 96.75 192 TYR A CA 1
ATOM 1535 C C . TYR A 1 192 ? 22.425 0.323 1.699 1.00 96.75 192 TYR A C 1
ATOM 1537 O O . TYR A 1 192 ? 21.417 -0.318 2.003 1.00 96.75 192 TYR A O 1
ATOM 1545 N N . PRO A 1 193 ? 22.447 1.667 1.780 1.00 96.69 193 PRO A N 1
ATOM 1546 C CA . PRO A 1 193 ? 21.280 2.452 2.184 1.00 96.69 193 PRO A CA 1
ATOM 1547 C C . PRO A 1 193 ? 20.168 2.364 1.132 1.00 96.69 193 PRO A C 1
ATOM 1549 O O . PRO A 1 193 ? 20.402 2.659 -0.036 1.00 96.69 193 PRO A O 1
ATOM 1552 N N . SER A 1 194 ? 18.959 1.979 1.547 1.00 97.38 194 SER A N 1
ATOM 1553 C CA . SER A 1 194 ? 17.776 1.955 0.683 1.00 97.38 194 SER A CA 1
ATOM 1554 C C . SER A 1 194 ? 16.712 2.897 1.235 1.00 97.38 194 SER A C 1
ATOM 1556 O O . SER A 1 194 ? 16.154 2.654 2.306 1.00 97.38 194 SER A O 1
ATOM 1558 N N . HIS A 1 195 ? 16.439 3.972 0.502 1.00 96.38 195 HIS A N 1
ATOM 1559 C CA . HIS A 1 195 ? 15.508 5.043 0.849 1.00 96.38 195 HIS A CA 1
ATOM 1560 C C . HIS A 1 195 ? 14.331 5.091 -0.138 1.00 96.38 195 HIS A C 1
ATOM 1562 O O . HIS A 1 195 ? 14.070 6.098 -0.801 1.00 96.38 195 HIS A O 1
ATOM 1568 N N . GLY A 1 196 ? 13.647 3.955 -0.251 1.00 96.75 196 GLY A N 1
ATOM 1569 C CA . GLY A 1 196 ? 12.529 3.739 -1.158 1.00 96.75 196 GLY A CA 1
ATOM 1570 C C . GLY A 1 196 ? 12.457 2.288 -1.624 1.00 96.75 196 GLY A C 1
ATOM 1571 O O . GLY A 1 196 ? 13.225 1.438 -1.161 1.00 96.75 196 GLY A O 1
ATOM 1572 N N . MET A 1 197 ? 11.515 2.021 -2.523 1.00 97.12 197 MET A N 1
ATOM 1573 C CA . MET A 1 197 ? 11.283 0.711 -3.133 1.00 97.12 197 MET A CA 1
ATOM 1574 C C . MET A 1 197 ? 10.773 0.894 -4.562 1.00 97.12 197 MET A C 1
ATOM 1576 O O . MET A 1 197 ? 9.902 1.734 -4.784 1.00 97.12 197 MET A O 1
ATOM 1580 N N . VAL A 1 198 ? 11.309 0.133 -5.518 1.00 97.94 198 VAL A N 1
ATOM 1581 C CA . VAL A 1 198 ? 10.812 0.101 -6.903 1.00 97.94 198 VAL A CA 1
ATOM 1582 C C . VAL A 1 198 ? 9.596 -0.819 -6.977 1.00 97.94 198 VAL A C 1
ATOM 1584 O O . VAL A 1 198 ? 9.693 -1.984 -6.600 1.00 97.94 198 VAL A O 1
ATOM 1587 N N . LEU A 1 199 ? 8.475 -0.306 -7.480 1.00 97.75 199 LEU A N 1
ATOM 1588 C CA . LEU A 1 199 ? 7.227 -1.053 -7.608 1.00 97.75 199 LEU A CA 1
ATOM 1589 C C . LEU A 1 199 ? 7.267 -1.976 -8.831 1.00 97.75 199 LEU A C 1
ATOM 1591 O O . LEU A 1 199 ? 7.467 -1.522 -9.963 1.00 97.75 199 LEU A O 1
ATOM 1595 N N . CYS A 1 200 ? 7.035 -3.266 -8.608 1.00 97.25 200 CYS A N 1
ATOM 1596 C CA . CYS A 1 200 ? 7.116 -4.291 -9.639 1.00 97.25 200 CYS A CA 1
ATOM 1597 C C . CYS A 1 200 ? 5.855 -5.158 -9.684 1.00 97.25 200 CYS A C 1
ATOM 1599 O O . CYS A 1 200 ? 5.294 -5.524 -8.658 1.00 97.25 200 CYS A O 1
ATOM 1601 N N . ALA A 1 201 ? 5.441 -5.557 -10.882 1.00 97.12 201 ALA A N 1
ATOM 1602 C CA . ALA A 1 201 ? 4.507 -6.652 -11.095 1.00 97.12 201 ALA A CA 1
ATOM 1603 C C . ALA A 1 201 ? 5.227 -7.981 -10.852 1.00 97.12 201 ALA A C 1
ATOM 1605 O O . ALA A 1 201 ? 6.280 -8.231 -11.439 1.00 97.12 201 ALA A O 1
ATOM 1606 N N . CYS A 1 202 ? 4.685 -8.834 -9.988 1.00 93.06 202 CYS A N 1
ATOM 1607 C CA . CYS A 1 202 ? 5.383 -10.026 -9.516 1.00 93.06 202 CYS A CA 1
ATOM 1608 C C . CYS A 1 202 ? 4.438 -11.225 -9.468 1.00 93.06 202 CYS A C 1
ATOM 1610 O O . CYS A 1 202 ? 3.377 -11.151 -8.855 1.00 93.06 202 CYS A O 1
ATOM 1612 N N . LYS A 1 203 ? 4.813 -12.352 -10.082 1.00 89.12 203 LYS A N 1
ATOM 1613 C CA . LYS A 1 203 ? 4.070 -13.605 -9.879 1.00 89.12 203 LYS A CA 1
ATOM 1614 C C . LYS A 1 203 ? 4.223 -14.087 -8.436 1.00 89.12 203 LYS A C 1
ATOM 1616 O O . LYS A 1 203 ? 5.289 -13.945 -7.848 1.00 89.12 203 LYS A O 1
ATOM 1621 N N . GLU A 1 204 ? 3.183 -14.714 -7.887 1.00 84.94 204 GLU A N 1
ATOM 1622 C CA . GLU A 1 204 ? 3.186 -15.205 -6.496 1.00 84.94 204 GLU A CA 1
ATOM 1623 C C . GLU A 1 204 ? 4.290 -16.243 -6.220 1.00 84.94 204 GLU A C 1
ATOM 1625 O O . GLU A 1 204 ? 4.813 -16.314 -5.112 1.00 84.94 204 GLU A O 1
ATOM 1630 N N . ASP A 1 205 ? 4.694 -17.013 -7.233 1.00 86.25 205 ASP A N 1
ATOM 1631 C CA . ASP A 1 205 ? 5.805 -17.971 -7.160 1.00 86.25 205 ASP A CA 1
ATOM 1632 C C . ASP A 1 205 ? 7.188 -17.340 -7.421 1.00 86.25 205 ASP A C 1
ATOM 1634 O O . ASP A 1 205 ? 8.196 -18.047 -7.457 1.00 86.25 205 ASP A O 1
ATOM 1638 N N . HIS A 1 206 ? 7.247 -16.019 -7.625 1.00 84.56 206 HIS A N 1
ATOM 1639 C CA . HIS A 1 206 ? 8.432 -15.256 -8.018 1.00 84.56 206 HIS A CA 1
ATOM 1640 C C . HIS A 1 206 ? 9.126 -15.759 -9.299 1.00 84.56 206 HIS A C 1
ATOM 1642 O O . HIS A 1 206 ? 10.297 -15.453 -9.529 1.00 84.56 206 HIS A O 1
ATOM 1648 N N . SER A 1 207 ? 8.423 -16.498 -10.166 1.00 88.50 207 SER A N 1
ATOM 1649 C CA . SER A 1 207 ? 8.980 -16.978 -11.441 1.00 88.50 207 SER A CA 1
ATOM 1650 C C . SER A 1 207 ? 9.193 -15.859 -12.465 1.00 88.50 207 SER A C 1
ATOM 1652 O O . SER A 1 207 ? 10.010 -16.001 -13.373 1.00 88.50 207 SER A O 1
ATOM 1654 N N . ALA A 1 208 ? 8.477 -14.740 -12.323 1.00 91.69 208 ALA A N 1
ATOM 1655 C CA . ALA A 1 208 ? 8.631 -13.555 -13.156 1.00 91.69 208 ALA A CA 1
ATOM 1656 C C . ALA A 1 208 ? 8.364 -12.279 -12.351 1.00 91.69 208 ALA A C 1
ATOM 1658 O O . ALA A 1 208 ? 7.386 -12.202 -11.601 1.00 91.69 208 ALA A O 1
ATOM 1659 N N . VAL A 1 209 ? 9.216 -11.276 -12.562 1.00 94.38 209 VAL A N 1
ATOM 1660 C CA . VAL A 1 209 ? 9.102 -9.930 -11.991 1.00 94.38 209 VAL A CA 1
ATOM 1661 C C . VAL A 1 209 ? 9.323 -8.916 -13.105 1.00 94.38 209 VAL A C 1
ATOM 1663 O O . VAL A 1 209 ? 10.257 -9.062 -13.892 1.00 94.38 209 VAL A O 1
ATOM 1666 N N . GLN A 1 210 ? 8.467 -7.901 -13.174 1.00 95.81 210 GLN A N 1
ATOM 1667 C CA . GLN A 1 210 ? 8.575 -6.802 -14.125 1.00 95.81 210 GLN A CA 1
ATOM 1668 C C . GLN A 1 210 ? 8.448 -5.465 -13.414 1.00 95.81 210 GLN A C 1
ATOM 1670 O O . GLN A 1 210 ? 7.508 -5.265 -12.652 1.00 95.81 210 GLN A O 1
ATOM 1675 N N . VAL A 1 211 ? 9.356 -4.532 -13.690 1.00 95.19 211 VAL A N 1
ATOM 1676 C CA . VAL A 1 211 ? 9.191 -3.150 -13.223 1.00 95.19 211 VAL A CA 1
ATOM 1677 C C . VAL A 1 211 ? 7.931 -2.542 -13.839 1.00 95.19 211 VAL A C 1
ATOM 1679 O O . VAL A 1 211 ? 7.613 -2.804 -15.001 1.00 95.19 211 VAL A O 1
ATOM 1682 N N . LEU A 1 212 ? 7.195 -1.749 -13.060 1.00 95.31 212 LEU A N 1
ATOM 1683 C CA . LEU A 1 212 ? 6.055 -1.011 -13.591 1.00 95.31 212 LEU A CA 1
ATOM 1684 C C . LEU A 1 212 ? 6.566 0.217 -14.348 1.00 95.31 212 LEU A C 1
ATOM 1686 O O . LEU A 1 212 ? 7.216 1.079 -13.752 1.00 95.31 212 LEU A O 1
ATOM 1690 N N . GLU A 1 213 ? 6.279 0.291 -15.648 1.00 90.44 213 GLU A N 1
ATOM 1691 C CA . GLU A 1 213 ? 6.775 1.358 -16.518 1.00 90.44 213 GLU A CA 1
ATOM 1692 C C . GLU A 1 213 ? 5.718 2.471 -16.643 1.00 90.44 213 GLU A C 1
ATOM 1694 O O . GLU A 1 213 ? 4.601 2.230 -17.119 1.00 90.44 213 GLU A O 1
ATOM 1699 N N . PRO A 1 214 ? 6.028 3.706 -16.207 1.00 94.44 214 PRO A N 1
ATOM 1700 C CA . PRO A 1 214 ? 5.188 4.862 -16.483 1.00 94.44 214 PRO A CA 1
ATOM 1701 C C . PRO A 1 214 ? 5.137 5.179 -17.991 1.00 94.44 214 PRO A C 1
ATOM 1703 O O . PRO A 1 214 ? 6.029 4.782 -18.744 1.00 94.44 214 PRO A O 1
ATOM 1706 N N . PRO A 1 215 ? 4.140 5.958 -18.448 1.00 93.06 215 PRO A N 1
ATOM 1707 C CA . PRO A 1 215 ? 4.119 6.536 -19.789 1.00 93.06 215 PRO A CA 1
ATOM 1708 C C . PRO A 1 215 ? 5.431 7.255 -20.136 1.00 93.06 215 PRO A C 1
ATOM 1710 O O . PRO A 1 215 ? 6.025 7.923 -19.293 1.00 93.06 215 PRO A O 1
ATOM 1713 N N . ALA A 1 216 ? 5.859 7.166 -21.398 1.00 90.19 216 ALA A N 1
ATOM 1714 C CA . ALA A 1 216 ? 7.161 7.672 -21.846 1.00 90.19 216 ALA A CA 1
ATOM 1715 C C . ALA A 1 216 ? 7.359 9.193 -21.675 1.00 90.19 216 ALA A C 1
ATOM 1717 O O . ALA A 1 216 ? 8.494 9.661 -21.627 1.00 90.19 216 ALA A O 1
ATOM 1718 N N . ASP A 1 217 ? 6.273 9.964 -21.601 1.00 92.38 217 ASP A N 1
ATOM 1719 C CA . ASP A 1 217 ? 6.287 11.410 -21.368 1.00 92.38 217 ASP A CA 1
ATOM 1720 C C . ASP A 1 217 ? 6.206 11.798 -19.884 1.00 92.38 217 ASP A C 1
ATOM 1722 O O . ASP A 1 217 ? 6.188 12.985 -19.559 1.00 92.38 217 ASP A O 1
ATOM 1726 N N . ALA A 1 218 ? 6.165 10.820 -18.975 1.00 96.31 218 ALA A N 1
ATOM 1727 C CA . ALA A 1 218 ? 6.258 11.084 -17.550 1.00 96.31 218 ALA A CA 1
ATOM 1728 C C . ALA A 1 218 ? 7.666 11.567 -17.173 1.00 96.31 218 ALA A C 1
ATOM 1730 O O . ALA A 1 218 ? 8.676 11.144 -17.741 1.00 96.31 218 ALA A O 1
ATOM 1731 N N . VAL A 1 219 ? 7.739 12.448 -16.177 1.00 96.94 219 VAL A N 1
ATOM 1732 C CA . VAL A 1 219 ? 9.006 12.975 -15.659 1.00 96.94 219 VAL A CA 1
ATOM 1733 C C . VAL A 1 219 ? 9.188 12.596 -14.188 1.00 96.94 219 VAL A C 1
ATOM 1735 O O . VAL A 1 219 ? 8.188 12.420 -13.483 1.00 96.94 219 VAL A O 1
ATOM 1738 N N . PRO A 1 220 ? 10.443 12.468 -13.715 1.00 98.25 220 PRO A N 1
ATOM 1739 C CA . PRO A 1 220 ? 10.740 12.255 -12.303 1.00 98.25 220 PRO A CA 1
ATOM 1740 C C . PRO A 1 220 ? 9.967 13.196 -11.376 1.00 98.25 220 PRO A C 1
ATOM 1742 O O . PRO A 1 220 ? 9.878 14.399 -11.622 1.00 98.25 220 PRO A O 1
ATOM 1745 N N . GLY A 1 221 ? 9.394 12.634 -10.314 1.00 97.19 221 GLY A N 1
ATOM 1746 C CA . GLY A 1 221 ? 8.611 13.357 -9.313 1.00 97.19 221 GLY A CA 1
ATOM 1747 C C . GLY A 1 221 ? 7.135 13.542 -9.640 1.00 97.19 221 GLY A C 1
ATOM 1748 O O . GLY A 1 221 ? 6.402 14.084 -8.817 1.00 97.19 221 GLY A O 1
ATOM 1749 N N . MET A 1 222 ? 6.639 13.071 -10.786 1.00 97.19 222 MET A N 1
ATOM 1750 C CA . MET A 1 222 ? 5.191 13.014 -10.994 1.00 97.19 222 MET A CA 1
ATOM 1751 C C . MET A 1 222 ? 4.556 11.974 -10.067 1.00 97.19 222 MET A C 1
ATOM 1753 O O . MET A 1 222 ? 4.970 10.815 -10.050 1.00 97.19 222 MET A O 1
ATOM 1757 N N . LYS A 1 223 ? 3.542 12.384 -9.300 1.00 95.94 223 LYS A N 1
ATOM 1758 C CA . LYS A 1 223 ? 2.818 11.505 -8.376 1.00 95.94 223 LYS A CA 1
ATOM 1759 C C . LYS A 1 223 ? 1.804 10.643 -9.129 1.00 95.94 223 LYS A C 1
ATOM 1761 O O . LYS A 1 223 ? 1.109 11.131 -10.020 1.00 95.94 223 LYS A O 1
ATOM 1766 N N . ILE A 1 224 ? 1.721 9.372 -8.752 1.00 97.12 224 ILE A N 1
ATOM 1767 C CA . ILE A 1 224 ? 0.716 8.438 -9.257 1.00 97.12 224 ILE A CA 1
ATOM 1768 C C . ILE A 1 224 ? -0.601 8.684 -8.519 1.00 97.12 224 ILE A C 1
ATOM 1770 O O . ILE A 1 224 ? -0.631 8.787 -7.292 1.00 97.12 224 ILE A O 1
ATOM 1774 N N . THR A 1 225 ? -1.694 8.772 -9.268 1.00 95.88 225 THR A N 1
ATOM 1775 C CA . THR A 1 225 ? -3.047 9.002 -8.750 1.00 95.88 225 THR A CA 1
ATOM 1776 C C . THR A 1 225 ? -3.991 7.885 -9.180 1.00 95.88 225 THR A C 1
ATOM 1778 O O . THR A 1 225 ? -3.648 7.049 -10.017 1.00 95.88 225 THR A O 1
ATOM 1781 N N . LEU A 1 226 ? -5.192 7.861 -8.605 1.00 96.75 226 LEU A N 1
ATOM 1782 C CA . LEU A 1 226 ? -6.250 6.937 -9.005 1.00 96.75 226 LEU A CA 1
ATOM 1783 C C . LEU A 1 226 ? -7.192 7.617 -9.993 1.00 96.75 226 LEU A C 1
ATOM 1785 O O . LEU A 1 226 ? -7.622 8.749 -9.767 1.00 96.75 226 LEU A O 1
ATOM 1789 N N . GLU A 1 227 ? -7.510 6.930 -11.087 1.00 95.56 227 GLU A N 1
ATOM 1790 C CA . GLU A 1 227 ? -8.415 7.454 -12.106 1.00 95.56 227 GLU A CA 1
ATOM 1791 C C . GLU A 1 227 ? -9.779 7.823 -11.502 1.00 95.56 227 GLU A C 1
ATOM 1793 O O . GLU A 1 227 ? -10.396 7.040 -10.776 1.00 95.56 227 GLU A O 1
ATOM 1798 N N . GLY A 1 228 ? -10.256 9.028 -11.822 1.00 92.44 228 GLY A N 1
ATOM 1799 C CA . GLY A 1 228 ? -11.576 9.508 -11.412 1.00 92.44 228 GLY A CA 1
ATOM 1800 C C . GLY A 1 228 ? -11.695 9.894 -9.936 1.00 92.44 228 GLY A C 1
ATOM 1801 O O . GLY A 1 228 ? -12.781 10.292 -9.518 1.00 92.44 228 GLY A O 1
ATOM 1802 N N . LEU A 1 229 ? -10.612 9.813 -9.155 1.00 92.62 229 LEU A N 1
ATOM 1803 C CA . LEU A 1 229 ? -10.592 10.224 -7.754 1.00 92.62 229 LEU A CA 1
ATOM 1804 C C . LEU A 1 229 ? -9.733 11.482 -7.566 1.00 92.62 229 LEU A C 1
ATOM 1806 O O . LEU A 1 229 ? -8.662 11.595 -8.171 1.00 92.62 229 LEU A O 1
ATOM 1810 N N . PRO A 1 230 ? -10.175 12.442 -6.733 1.00 89.12 230 PRO A N 1
ATOM 1811 C CA . PRO A 1 230 ? -9.345 13.584 -6.387 1.00 89.12 230 PRO A CA 1
ATOM 1812 C C . PRO A 1 230 ? -8.116 13.114 -5.605 1.00 89.12 230 PRO A C 1
ATOM 1814 O O . PRO A 1 230 ? -8.186 12.160 -4.831 1.00 89.12 230 PRO A O 1
ATOM 1817 N N . ALA A 1 231 ? -6.990 13.802 -5.785 1.00 79.88 231 ALA A N 1
ATOM 1818 C CA . ALA A 1 231 ? -5.842 13.596 -4.915 1.00 79.88 231 ALA A CA 1
ATOM 1819 C C . ALA A 1 231 ? -6.200 14.008 -3.478 1.00 79.88 231 ALA A C 1
ATOM 1821 O O . ALA A 1 231 ? -6.878 15.017 -3.276 1.00 79.88 231 ALA A O 1
ATOM 1822 N N . SER A 1 232 ? -5.724 13.246 -2.491 1.00 82.31 232 SER A N 1
ATOM 1823 C CA . SER A 1 232 ? -5.861 13.631 -1.084 1.00 82.31 232 SER A CA 1
ATOM 1824 C C . SER A 1 232 ? -5.170 14.967 -0.807 1.00 82.31 232 SER A C 1
ATOM 1826 O O . SER A 1 232 ? -4.120 15.276 -1.379 1.00 82.31 232 SER A O 1
ATOM 1828 N N . THR A 1 233 ? -5.776 15.754 0.079 1.00 82.81 233 THR A N 1
ATOM 1829 C CA . THR A 1 233 ? -5.236 17.040 0.536 1.00 82.81 233 THR A CA 1
ATOM 1830 C C . THR A 1 233 ? -4.271 16.890 1.713 1.00 82.81 233 THR A C 1
ATOM 1832 O O . THR A 1 233 ? -3.558 17.836 2.055 1.00 82.81 233 THR A O 1
ATOM 1835 N N . GLU A 1 234 ? -4.210 15.703 2.322 1.00 84.94 234 GLU A N 1
ATOM 1836 C CA . GLU A 1 234 ? -3.344 15.439 3.462 1.00 84.94 234 GLU A CA 1
ATOM 1837 C C . GLU A 1 234 ? -1.883 15.269 3.033 1.00 84.94 234 GLU A C 1
ATOM 1839 O O . GLU A 1 234 ? -1.551 14.545 2.091 1.00 84.94 234 GLU A O 1
ATOM 1844 N N . ALA A 1 235 ? -0.980 15.910 3.775 1.00 87.88 235 ALA A N 1
ATOM 1845 C CA . ALA A 1 235 ? 0.447 15.703 3.591 1.00 87.88 235 ALA A CA 1
ATOM 1846 C C . ALA A 1 235 ? 0.842 14.282 4.019 1.00 87.88 235 ALA A C 1
ATOM 1848 O O . ALA A 1 235 ? 0.511 13.820 5.119 1.00 87.88 235 ALA A O 1
ATOM 1849 N N . THR A 1 236 ? 1.607 13.605 3.168 1.00 93.19 236 THR A N 1
ATOM 1850 C CA . THR A 1 236 ? 2.171 12.293 3.471 1.00 93.19 236 THR A CA 1
ATOM 1851 C C . THR A 1 236 ? 3.238 12.387 4.561 1.00 93.19 236 THR A C 1
ATOM 1853 O O . THR A 1 236 ? 3.878 13.416 4.784 1.00 93.19 236 THR A O 1
ATOM 1856 N N . LYS A 1 237 ? 3.415 11.283 5.291 1.00 95.06 237 LYS A N 1
ATOM 1857 C CA . LYS A 1 237 ? 4.422 11.141 6.352 1.00 95.06 237 LYS A CA 1
ATOM 1858 C C . LYS A 1 237 ? 5.404 10.037 5.983 1.00 95.06 237 LYS A C 1
ATOM 1860 O O . LYS A 1 237 ? 5.087 9.175 5.166 1.00 95.06 237 LYS A O 1
ATOM 1865 N N . GLU A 1 238 ? 6.571 10.042 6.621 1.00 96.50 238 GLU A N 1
ATOM 1866 C CA . GLU A 1 238 ? 7.537 8.947 6.503 1.00 96.50 238 GLU A CA 1
ATOM 1867 C C . GLU A 1 238 ? 6.917 7.617 6.981 1.00 96.50 238 GLU A C 1
ATOM 1869 O O . GLU A 1 238 ? 6.355 7.522 8.077 1.00 96.50 238 GLU A O 1
ATOM 1874 N N . ILE A 1 239 ? 7.042 6.572 6.164 1.00 97.50 239 ILE A N 1
ATOM 1875 C CA . ILE A 1 239 ? 6.541 5.222 6.419 1.00 97.50 239 ILE A CA 1
ATOM 1876 C C . ILE A 1 239 ? 7.666 4.368 6.998 1.00 97.50 239 ILE A C 1
ATOM 1878 O O . ILE A 1 239 ? 8.617 3.988 6.318 1.00 97.50 239 ILE A O 1
ATOM 1882 N N . ASN A 1 240 ? 7.523 3.974 8.259 1.00 96.00 240 ASN A N 1
ATOM 1883 C CA . ASN A 1 240 ? 8.385 2.966 8.865 1.00 96.00 240 ASN A CA 1
ATOM 1884 C C . ASN A 1 240 ? 7.790 1.565 8.663 1.00 96.00 240 ASN A C 1
ATOM 1886 O O . ASN A 1 240 ? 6.853 1.195 9.369 1.00 96.00 240 ASN A O 1
ATOM 1890 N N . LEU A 1 241 ? 8.393 0.762 7.779 1.00 93.81 241 LEU A N 1
ATOM 1891 C CA . LEU A 1 241 ? 7.975 -0.622 7.494 1.00 93.81 241 LEU A CA 1
ATOM 1892 C C . LEU A 1 241 ? 8.021 -1.569 8.710 1.00 93.81 241 LEU A C 1
ATOM 1894 O O . LEU A 1 241 ? 7.487 -2.667 8.660 1.00 93.81 241 LEU A O 1
ATOM 1898 N N . ARG A 1 242 ? 8.666 -1.190 9.825 1.00 93.06 242 ARG A N 1
ATOM 1899 C CA . ARG A 1 242 ? 8.610 -1.980 11.073 1.00 93.06 242 ARG A CA 1
ATOM 1900 C C . ARG A 1 242 ? 7.352 -1.705 11.901 1.00 93.06 242 ARG A C 1
ATOM 1902 O O . ARG A 1 242 ? 7.094 -2.425 12.864 1.00 93.06 242 ARG A O 1
ATOM 1909 N N . SER A 1 243 ? 6.612 -0.642 11.590 1.00 94.94 243 SER A N 1
ATOM 1910 C CA . SER A 1 243 ? 5.370 -0.307 12.284 1.00 94.94 243 SER A CA 1
ATOM 1911 C C . SER A 1 243 ? 4.233 -1.183 11.770 1.00 94.94 243 SER A C 1
ATOM 1913 O O . SER A 1 243 ? 4.000 -1.233 10.571 1.00 94.94 243 SER A O 1
ATOM 1915 N N . LYS A 1 244 ? 3.472 -1.822 12.665 1.00 90.12 244 LYS A N 1
ATOM 1916 C CA . LYS A 1 244 ? 2.332 -2.679 12.284 1.00 90.12 244 LYS A CA 1
ATOM 1917 C C . LYS A 1 244 ? 1.175 -1.921 11.623 1.00 90.12 244 LYS A C 1
ATOM 1919 O O . LYS A 1 244 ? 0.321 -2.540 11.009 1.00 90.12 244 LYS A O 1
ATOM 1924 N N . SER A 1 245 ? 1.125 -0.601 11.786 1.00 91.06 245 SER A N 1
ATOM 1925 C CA . SER A 1 245 ? 0.078 0.267 11.240 1.00 91.06 245 SER A CA 1
ATOM 1926 C C . SER A 1 245 ? 0.594 1.137 10.091 1.00 91.06 245 SER A C 1
ATOM 1928 O O . SER A 1 245 ? 0.106 2.251 9.888 1.00 91.06 245 SER A O 1
ATOM 1930 N N . ASN A 1 246 ? 1.655 0.704 9.406 1.00 95.00 246 ASN A N 1
ATOM 1931 C CA . ASN A 1 246 ? 2.225 1.480 8.315 1.00 95.00 246 ASN A CA 1
ATOM 1932 C C . ASN A 1 246 ? 1.301 1.445 7.085 1.00 95.00 246 ASN A C 1
ATOM 1934 O O . ASN A 1 246 ? 0.629 0.451 6.817 1.00 95.00 246 ASN A O 1
ATOM 1938 N N . LYS A 1 247 ? 1.239 2.565 6.359 1.00 95.81 247 LYS A N 1
ATOM 1939 C CA . LYS A 1 247 ? 0.303 2.744 5.242 1.00 95.81 247 LYS A CA 1
ATOM 1940 C C . LYS A 1 247 ? 0.639 1.857 4.036 1.00 95.81 247 LYS A C 1
ATOM 1942 O O . LYS A 1 247 ? -0.275 1.470 3.320 1.00 95.81 247 LYS A O 1
ATOM 1947 N N . TRP A 1 248 ? 1.910 1.490 3.850 1.00 96.94 248 TRP A N 1
ATOM 1948 C CA . TRP A 1 248 ? 2.335 0.602 2.766 1.00 96.94 248 TRP A CA 1
ATOM 1949 C C . TRP A 1 248 ? 1.774 -0.814 2.930 1.00 96.94 248 TRP A C 1
ATOM 1951 O O . TRP A 1 248 ? 1.075 -1.277 2.038 1.00 96.94 248 TRP A O 1
ATOM 1961 N N . ASP A 1 249 ? 1.975 -1.460 4.082 1.00 95.69 249 ASP A N 1
ATOM 1962 C CA . ASP A 1 249 ? 1.466 -2.820 4.337 1.00 95.69 249 ASP A CA 1
ATOM 1963 C C . ASP A 1 249 ? -0.069 -2.887 4.285 1.00 95.69 249 ASP A C 1
ATOM 1965 O O . ASP A 1 249 ? -0.641 -3.933 3.984 1.00 95.69 249 ASP A O 1
ATOM 1969 N N . ALA A 1 250 ? -0.745 -1.768 4.563 1.00 94.31 250 ALA A N 1
ATOM 1970 C CA . ALA A 1 250 ? -2.193 -1.657 4.435 1.00 94.31 250 ALA A CA 1
ATOM 1971 C C . ALA A 1 250 ? -2.662 -1.479 2.975 1.00 94.31 250 ALA A C 1
ATOM 1973 O O . ALA A 1 250 ? -3.726 -1.983 2.624 1.00 94.31 250 ALA A O 1
ATOM 1974 N N . ALA A 1 251 ? -1.900 -0.770 2.132 1.00 96.19 251 ALA A N 1
ATOM 1975 C CA . ALA A 1 251 ? -2.264 -0.485 0.740 1.00 96.19 251 ALA A CA 1
ATOM 1976 C C . ALA A 1 251 ? -1.794 -1.570 -0.250 1.00 96.19 251 ALA A C 1
ATOM 1978 O O . ALA A 1 251 ? -2.523 -1.922 -1.175 1.00 96.19 251 ALA A O 1
ATOM 1979 N N . GLN A 1 252 ? -0.592 -2.119 -0.067 1.00 96.44 252 GLN A N 1
ATOM 1980 C CA . GLN A 1 252 ? 0.054 -3.039 -1.008 1.00 96.44 252 GLN A CA 1
ATOM 1981 C C . GLN A 1 252 ? -0.802 -4.258 -1.402 1.00 96.44 252 GLN A C 1
ATOM 1983 O O . GLN A 1 252 ? -0.845 -4.558 -2.595 1.00 96.44 252 GLN A O 1
ATOM 1988 N N . PRO A 1 253 ? -1.559 -4.913 -0.496 1.00 93.81 253 PRO A N 1
ATOM 1989 C CA . PRO A 1 253 ? -2.395 -6.061 -0.864 1.00 93.81 253 PRO A CA 1
ATOM 1990 C C . PRO A 1 253 ? -3.479 -5.752 -1.908 1.00 93.81 253 PRO A C 1
ATOM 1992 O O . PRO A 1 253 ? -4.012 -6.660 -2.553 1.00 93.81 253 PRO A O 1
ATOM 1995 N N . GLU A 1 254 ? -3.831 -4.476 -2.073 1.00 95.12 254 GLU A N 1
ATOM 1996 C CA . GLU A 1 254 ? -4.841 -4.027 -3.027 1.00 95.12 254 GLU A CA 1
ATOM 1997 C C . GLU A 1 254 ? -4.259 -3.607 -4.384 1.00 95.12 254 GLU A C 1
ATOM 1999 O O . GLU A 1 254 ? -5.035 -3.461 -5.336 1.00 95.12 254 GLU A O 1
ATOM 2004 N N . LEU A 1 255 ? -2.933 -3.435 -4.480 1.00 96.81 255 LEU A N 1
ATOM 2005 C CA . LEU A 1 255 ? -2.212 -3.074 -5.700 1.00 96.81 255 LEU A CA 1
ATOM 2006 C C . LEU A 1 255 ? -1.958 -4.314 -6.563 1.00 96.81 255 LEU A C 1
ATOM 2008 O O . LEU A 1 255 ? -1.329 -5.281 -6.130 1.00 96.81 255 LEU A O 1
ATOM 2012 N N . ARG A 1 256 ? -2.436 -4.292 -7.808 1.00 95.25 256 ARG A N 1
ATOM 2013 C CA . ARG A 1 256 ? -2.270 -5.399 -8.761 1.00 95.25 256 ARG A CA 1
ATOM 2014 C C . ARG A 1 256 ? -2.141 -4.891 -10.187 1.00 95.25 256 ARG A C 1
ATOM 2016 O O . ARG A 1 256 ? -2.487 -3.754 -10.480 1.00 95.25 256 ARG A O 1
ATOM 2023 N N . VAL A 1 257 ? -1.702 -5.770 -11.071 1.00 95.88 257 VAL A N 1
ATOM 2024 C CA . VAL A 1 257 ? -1.915 -5.651 -12.509 1.00 95.88 257 VAL A CA 1
ATOM 2025 C C . VAL A 1 257 ? -3.152 -6.466 -12.870 1.00 95.88 257 VAL A C 1
ATOM 2027 O O . VAL A 1 257 ? -3.291 -7.604 -12.421 1.00 95.88 257 VAL A O 1
ATOM 2030 N N . ASP A 1 258 ? -4.072 -5.881 -13.629 1.00 92.56 258 ASP A N 1
ATOM 2031 C CA . ASP A 1 258 ? -5.301 -6.545 -14.057 1.00 92.56 258 ASP A CA 1
ATOM 2032 C C . ASP A 1 258 ? -5.081 -7.476 -15.269 1.00 92.56 258 ASP A C 1
ATOM 2034 O O . ASP A 1 258 ? -3.958 -7.685 -15.740 1.00 92.56 258 ASP A O 1
ATOM 2038 N N . ALA A 1 259 ? -6.168 -8.056 -15.778 1.00 87.69 259 ALA A N 1
ATOM 2039 C CA . ALA A 1 259 ? -6.162 -8.930 -16.952 1.00 87.69 259 ALA A CA 1
ATOM 2040 C C . ALA A 1 259 ? -5.677 -8.241 -18.240 1.00 87.69 259 ALA A C 1
ATOM 2042 O O . ALA A 1 259 ? -5.250 -8.913 -19.177 1.00 87.69 259 ALA A O 1
ATOM 2043 N N . ASN A 1 260 ? -5.756 -6.909 -18.303 1.00 89.06 260 ASN A N 1
ATOM 2044 C CA . ASN A 1 260 ? -5.357 -6.107 -19.457 1.00 89.06 260 ASN A CA 1
ATOM 2045 C C . ASN A 1 260 ? -3.909 -5.608 -19.351 1.00 89.06 260 ASN A C 1
ATOM 2047 O O . ASN A 1 260 ? -3.448 -4.876 -20.229 1.00 89.06 260 ASN A O 1
ATOM 2051 N N . GLY A 1 261 ? -3.192 -5.978 -18.285 1.00 92.12 261 GLY A N 1
ATOM 2052 C CA . GLY A 1 261 ? -1.833 -5.509 -18.037 1.00 92.12 261 GLY A CA 1
ATOM 2053 C C . GLY A 1 261 ? -1.777 -4.119 -17.399 1.00 92.12 261 GLY A C 1
ATOM 2054 O O . GLY A 1 261 ? -0.700 -3.526 -17.346 1.00 92.12 261 GLY A O 1
ATOM 2055 N N . GLU A 1 262 ? -2.900 -3.579 -16.917 1.00 94.94 262 GLU A N 1
ATOM 2056 C CA . GLU A 1 262 ? -2.975 -2.238 -16.333 1.00 94.94 262 GLU A CA 1
ATOM 2057 C C . GLU A 1 262 ? -2.881 -2.291 -14.805 1.00 94.94 262 GLU A C 1
ATOM 2059 O O . GLU A 1 262 ? -3.482 -3.142 -14.147 1.00 94.94 262 GLU A O 1
ATOM 2064 N N . ALA A 1 263 ? -2.112 -1.375 -14.218 1.00 97.56 263 ALA A N 1
ATOM 2065 C CA . ALA A 1 263 ? -1.969 -1.287 -12.772 1.00 97.56 263 ALA A CA 1
ATOM 2066 C C . ALA A 1 263 ? -3.235 -0.698 -12.138 1.00 97.56 263 ALA A C 1
ATOM 2068 O O . ALA A 1 263 ? -3.717 0.360 -12.544 1.00 97.56 263 ALA A O 1
ATOM 2069 N N . VAL A 1 264 ? -3.746 -1.364 -11.105 1.00 96.69 264 VAL A N 1
ATOM 2070 C CA . VAL A 1 264 ? -4.968 -0.995 -10.389 1.00 96.69 264 VAL A CA 1
ATOM 2071 C C . VAL A 1 264 ? -4.797 -1.066 -8.870 1.00 96.69 264 VAL A C 1
ATOM 2073 O O . VAL A 1 264 ? -4.069 -1.909 -8.346 1.00 96.69 264 VAL A O 1
ATOM 2076 N N . TYR A 1 265 ? -5.536 -0.220 -8.155 1.00 97.06 265 TYR A N 1
ATOM 2077 C CA . TYR A 1 265 ? -5.725 -0.255 -6.703 1.00 97.06 265 TYR A CA 1
ATOM 2078 C C . TYR A 1 265 ? -7.219 -0.342 -6.408 1.00 97.06 265 TYR A C 1
ATOM 2080 O O . TYR A 1 265 ? -7.976 0.519 -6.853 1.00 97.06 265 TYR A O 1
ATOM 2088 N N . LYS A 1 266 ? -7.681 -1.394 -5.717 1.00 94.19 266 LYS A N 1
ATOM 2089 C CA . LYS A 1 266 ? -9.127 -1.630 -5.478 1.00 94.19 266 LYS A CA 1
ATOM 2090 C C . LYS A 1 266 ? -9.992 -1.531 -6.760 1.00 94.19 266 LYS A C 1
ATOM 2092 O O . LYS A 1 266 ? -11.175 -1.213 -6.716 1.00 94.19 266 LYS A O 1
ATOM 2097 N N . GLY A 1 267 ? -9.405 -1.816 -7.927 1.00 91.94 267 GLY A N 1
ATOM 2098 C CA . GLY A 1 267 ? -10.065 -1.721 -9.234 1.00 91.94 267 GLY A CA 1
ATOM 2099 C C . GLY A 1 267 ? -10.083 -0.328 -9.881 1.00 91.94 267 GLY A C 1
ATOM 2100 O O . GLY A 1 267 ? -10.660 -0.193 -10.961 1.00 91.94 267 GLY A O 1
ATOM 2101 N N . TYR A 1 268 ? -9.483 0.691 -9.267 1.00 95.94 268 TYR A N 1
ATOM 2102 C CA . TYR A 1 268 ? -9.225 1.999 -9.879 1.00 95.94 268 TYR A CA 1
ATOM 2103 C C . TYR A 1 268 ? -7.864 1.982 -10.566 1.00 95.94 268 TYR A C 1
ATOM 2105 O O . TYR A 1 268 ? -6.901 1.487 -9.980 1.00 95.94 268 TYR A O 1
ATOM 2113 N N . TYR A 1 269 ? -7.771 2.511 -11.785 1.00 96.81 269 TYR A N 1
ATOM 2114 C CA . TYR A 1 269 ? -6.512 2.532 -12.526 1.00 96.81 269 TYR A CA 1
ATOM 2115 C C . TYR A 1 269 ? -5.513 3.488 -11.879 1.00 96.81 269 TYR A C 1
ATOM 2117 O O . TYR A 1 269 ? -5.859 4.614 -11.518 1.00 96.81 269 TYR A O 1
ATOM 2125 N N . LEU A 1 270 ? -4.268 3.036 -11.742 1.00 97.75 270 LEU A N 1
ATOM 2126 C CA . LEU A 1 270 ? -3.151 3.909 -11.414 1.00 97.75 270 LEU A CA 1
ATOM 2127 C C . LEU A 1 270 ? -2.831 4.727 -12.660 1.00 97.75 270 LEU A C 1
ATOM 2129 O O . LEU A 1 270 ? -2.602 4.175 -13.740 1.00 97.75 270 LEU A O 1
ATOM 2133 N N . THR A 1 271 ? -2.789 6.044 -12.497 1.00 96.44 271 THR A N 1
ATOM 2134 C CA . THR A 1 271 ? -2.547 6.974 -13.595 1.00 96.44 271 THR A CA 1
ATOM 2135 C C . THR A 1 271 ? -1.480 7.999 -13.254 1.00 96.44 271 THR A C 1
ATOM 2137 O O . THR A 1 271 ? -1.261 8.348 -12.095 1.00 96.44 271 THR A O 1
ATOM 2140 N N . VAL A 1 272 ? -0.825 8.503 -14.292 1.00 95.88 272 VAL A N 1
ATOM 2141 C CA . VAL A 1 272 ? 0.010 9.701 -14.231 1.00 95.88 272 VAL A CA 1
ATOM 2142 C C . VAL A 1 272 ? -0.324 10.563 -15.441 1.00 95.88 272 VAL A C 1
ATOM 2144 O O . VAL A 1 272 ? -0.399 10.063 -16.563 1.00 95.88 272 VAL A O 1
ATOM 2147 N N . ASN A 1 273 ? -0.625 11.844 -15.211 1.00 90.69 273 ASN A N 1
ATOM 2148 C CA . ASN A 1 273 ? -1.170 12.757 -16.229 1.00 90.69 273 ASN A CA 1
ATOM 2149 C C . ASN A 1 273 ? -2.371 12.174 -17.004 1.00 90.69 273 ASN A C 1
ATOM 2151 O O . ASN A 1 273 ? -2.488 12.358 -18.215 1.00 90.69 273 ASN A O 1
ATOM 2155 N N . GLY A 1 274 ? -3.242 11.424 -16.319 1.00 90.38 274 GLY A N 1
ATOM 2156 C CA . GLY A 1 274 ? -4.423 10.801 -16.926 1.00 90.38 274 GLY A CA 1
ATOM 2157 C C . GLY A 1 274 ? -4.131 9.607 -17.842 1.00 90.38 274 GLY A C 1
ATOM 2158 O O . GLY A 1 274 ? -5.038 9.130 -18.515 1.00 90.38 274 GLY A O 1
ATOM 2159 N N . LYS A 1 275 ? -2.891 9.107 -17.887 1.00 94.94 275 LYS A N 1
ATOM 2160 C CA . LYS A 1 275 ? -2.521 7.897 -18.633 1.00 94.94 275 LYS A CA 1
ATOM 2161 C C . LYS A 1 275 ? -2.290 6.731 -17.684 1.00 94.94 275 LYS A C 1
ATOM 2163 O O . LYS A 1 275 ? -1.675 6.906 -16.634 1.00 94.94 275 LYS A O 1
ATOM 2168 N N . HIS A 1 276 ? -2.754 5.548 -18.078 1.00 95.12 276 HIS A N 1
ATOM 2169 C CA . HIS A 1 276 ? -2.658 4.334 -17.270 1.00 95.12 276 HIS A CA 1
ATOM 2170 C C . HIS A 1 276 ? -1.220 3.827 -17.185 1.00 95.12 276 HIS A C 1
ATOM 2172 O O . HIS A 1 276 ? -0.467 3.879 -18.161 1.00 95.12 276 HIS A O 1
ATOM 2178 N N . LEU A 1 277 ? -0.869 3.291 -16.021 1.00 95.94 277 LEU A N 1
ATOM 2179 C CA . LEU A 1 277 ? 0.373 2.558 -15.819 1.00 95.94 277 LEU A CA 1
ATOM 2180 C C . LEU A 1 277 ? 0.195 1.101 -16.241 1.00 95.94 277 LEU A C 1
ATOM 2182 O O . LEU A 1 277 ? -0.855 0.507 -15.988 1.00 95.94 277 LEU A O 1
ATOM 2186 N N . LYS A 1 278 ? 1.222 0.519 -16.868 1.00 92.50 278 LYS A N 1
ATOM 2187 C CA . LYS A 1 278 ? 1.147 -0.834 -17.433 1.00 92.50 278 LYS A CA 1
ATOM 2188 C C . LYS A 1 278 ? 2.363 -1.671 -17.080 1.00 92.50 278 LYS A C 1
ATOM 2190 O O . LYS A 1 278 ? 3.485 -1.168 -17.041 1.00 92.50 278 LYS A O 1
ATOM 2195 N N . ALA A 1 279 ? 2.134 -2.958 -16.847 1.00 93.81 279 ALA A N 1
ATOM 2196 C CA . ALA A 1 279 ? 3.206 -3.942 -16.874 1.00 93.81 279 ALA A CA 1
ATOM 2197 C C . ALA A 1 279 ? 3.540 -4.303 -18.327 1.00 93.81 279 ALA A C 1
ATOM 2199 O O . ALA A 1 279 ? 2.696 -4.189 -19.216 1.00 93.81 279 ALA A O 1
ATOM 2200 N N . ALA A 1 280 ? 4.772 -4.749 -18.572 1.00 91.25 280 ALA A N 1
ATOM 2201 C CA . ALA A 1 280 ? 5.229 -5.050 -19.926 1.00 91.25 280 ALA A CA 1
ATOM 2202 C C . ALA A 1 280 ? 4.484 -6.244 -20.548 1.00 91.25 280 ALA A C 1
ATOM 2204 O O . ALA A 1 280 ? 4.118 -6.207 -21.721 1.00 91.25 280 ALA A O 1
ATOM 2205 N N . SER A 1 281 ? 4.267 -7.312 -19.776 1.00 92.81 281 SER A N 1
ATOM 2206 C CA . SER A 1 281 ? 3.500 -8.475 -20.242 1.00 92.81 281 SER A CA 1
ATOM 2207 C C . SER A 1 281 ? 2.819 -9.296 -19.148 1.00 92.81 281 SER A C 1
ATOM 2209 O O . SER A 1 281 ? 2.035 -10.185 -19.475 1.00 92.81 281 SER A O 1
ATOM 2211 N N . LEU A 1 282 ? 3.104 -9.049 -17.865 1.00 93.56 282 LEU A N 1
ATOM 2212 C CA . LEU A 1 282 ? 2.410 -9.736 -16.778 1.00 93.56 282 LEU A CA 1
ATOM 2213 C C . LEU A 1 282 ? 0.978 -9.216 -16.617 1.00 93.56 282 LEU A C 1
ATOM 2215 O O . LEU A 1 282 ? 0.739 -8.014 -16.665 1.00 93.56 282 LEU A O 1
ATOM 2219 N N . THR A 1 283 ? 0.048 -10.134 -16.372 1.00 92.88 283 THR A N 1
ATOM 2220 C CA . THR A 1 283 ? -1.374 -9.866 -16.123 1.00 92.88 283 THR A CA 1
ATOM 2221 C C . THR A 1 283 ? -1.842 -10.636 -14.889 1.00 92.88 283 THR A C 1
ATOM 2223 O O . THR A 1 283 ? -1.244 -11.649 -14.522 1.00 92.88 283 THR A O 1
ATOM 2226 N N . ASP A 1 284 ? -2.882 -10.137 -14.219 1.00 89.38 284 ASP A N 1
ATOM 2227 C CA . ASP A 1 284 ? -3.508 -10.740 -13.024 1.00 89.38 284 ASP A CA 1
ATOM 2228 C C . ASP A 1 284 ? -2.563 -10.992 -11.819 1.00 89.38 284 ASP A C 1
ATOM 2230 O O . ASP A 1 284 ? -2.873 -11.748 -10.888 1.00 89.38 284 ASP A O 1
ATOM 2234 N N . VAL A 1 285 ? -1.422 -10.303 -11.767 1.00 93.38 285 VAL A N 1
ATOM 2235 C CA . VAL A 1 285 ? -0.392 -10.451 -10.722 1.00 93.38 285 VAL A CA 1
ATOM 2236 C C . VAL A 1 285 ? -0.442 -9.333 -9.670 1.00 93.38 285 VAL A C 1
ATOM 2238 O O . VAL A 1 285 ? -0.895 -8.228 -9.972 1.00 93.38 285 VAL A O 1
ATOM 2241 N N . PRO A 1 286 ? 0.005 -9.568 -8.423 1.00 94.88 286 PRO A N 1
ATOM 2242 C CA . PRO A 1 286 ? 0.199 -8.495 -7.450 1.00 94.88 286 PRO A CA 1
ATOM 2243 C C . PRO A 1 286 ? 1.311 -7.515 -7.855 1.00 94.88 286 PRO A C 1
ATOM 2245 O O . PRO A 1 286 ? 2.227 -7.857 -8.608 1.00 94.88 286 PRO A O 1
ATOM 2248 N N . LEU A 1 287 ? 1.224 -6.294 -7.320 1.00 96.25 287 LEU A N 1
ATOM 2249 C CA . LEU A 1 287 ? 2.310 -5.315 -7.339 1.00 96.25 287 LEU A CA 1
ATOM 2250 C C . LEU A 1 287 ? 3.020 -5.321 -5.977 1.00 96.25 287 LEU A C 1
ATOM 2252 O O . LEU A 1 287 ? 2.365 -5.293 -4.933 1.00 96.25 287 LEU A O 1
ATOM 2256 N N . SER A 1 288 ? 4.350 -5.366 -5.982 1.00 89.31 288 SER A N 1
ATOM 2257 C CA . SER A 1 288 ? 5.209 -5.407 -4.790 1.00 89.31 288 SER A CA 1
ATOM 2258 C C . SER A 1 288 ? 6.417 -4.506 -4.937 1.00 89.31 288 SER A C 1
ATOM 2260 O O . SER A 1 288 ? 6.964 -4.484 -6.064 1.00 89.31 288 SER A O 1
#

InterPro domains:
  IPR002547 tRNA-binding domain [PF01588] (126-222)
  IPR002547 tRNA-binding domain [PS50886] (120-225)
  IPR012340 Nucleic acid-binding, OB-fold [G3DSA:2.40.50.140] (121-287)
  IPR012340 Nucleic acid-binding, OB-fold [SSF50249] (119-286)

pLDDT: mean 91.19, std 6.46, range [55.94, 98.56]

Radius of gyration: 38.76 Å; chains: 1; bounding box: 86×71×117 Å

Secondary structure (DSSP, 8-state):
-HHHHHHHHHHHHHHHHHHHHHHHHHHHHHHHHHHHHHHHHHHHHHHHHHHHHHHHHHHHHHHHHHHHHHHHHHHHHHHHHHHHHHHHHHHHHHHTTS-TTSGGGGS---PPPP--TT-GGGGS-EEEEEEEEEEE-TT-TTPEEEEEE--GGGTSEEEEEES-TTT--HHHHTT-EEEEETTBPPEEETTEEE-SEE-EEE-TTSS-EEEPBPPTT--TTPBPEETTSPPP-SPP--B-TTSTT-HHHHHGGGEEE-TTSBEEETTEEEEETTEE-B-SS--SPBB-

Sequence (288 aa):
MSSVADMEKKMEELEKRMDTIEEMEKSQACGDAEELKKENEALRAENEELKIKLEKDEYRIKHLIRSLEEEEKKEEVIERLNYRIRTLVRSLNVAEGRPANEDLKALPASAKPKVEESDPFWGVDLVVGRIVKAWKHEKADKLICEVIDCGEAFGGERKIASGLFLFYRPEDLEGKLVVVVANLKEKPLVGYPSHGMVLCACKEDHSAVQVLEPPADAVPGMKITLEGLPASTEATKEINLRSKSNKWDAAQPELRVDANGEAVYKGYYLTVNGKHLKAASLTDVPLS

Foldseek 3Di:
DVVVVVVVVVVVVVVVVVVVVVVVVVVVVVVVVVVVVVVVVVVVVVVVVVVVVVVVVVVVVVVVVVVVVVVVVVVLVVLLVLVLVLQVQLLVCVVVVHHSCPVVVVGDDHDQRDDDLPALVLQWFWAKWAFQFWDDDPPDQQKIWTFIQQDVVLPGTFIAIASCNVPDDRVVRHGFIAIKRRQEDWDDDVNGIHRIYTKWFAAPVRPDIFTWGAPPPGDRNFTKDFPPDDRRPDDHHRFYPVDPPGSCVRFQVQWHAASVQFTDGSRTFTHTPNDTIGTPDDHPTGMD